Protein AF-A0AAU2GCZ5-F1 (afdb_monomer)

Foldseek 3Di:
DDDPDPPQVPDDPPDDWDFKAFPDPVPVLVVLVVVLVVLVVQCVPDPDPVSVVVSVVSNVVSVVVSVVLVVLRVVRVVLGGQWIQAQQAIDGRPDDGDGLVQFQEWEADPQKIATAGDPPDADFARDASDPPDDRVVQQVVCCVPPVGRHIGHCVGIPGGPVNVVVSCCVRNVHDYDDD

Mean predicted aligned error: 10.33 Å

Secondary structure (DSSP, 8-state):
---S--TT-TTS-TTS-EEE-B--THHHHHHHHHHHHHHHHHHHH--SHHHHHHHHHHHHHHHHHHHHHHHHHHHHHHT--SEEE-SSEEEETTS-EEEGGGEEEEEEETTEEEEEEPTT---PPPPPS-TT--HHHHHHHHHHHHS-S-EE-GGGBSS-HHHHHHHHHHHH---EE--

Structure 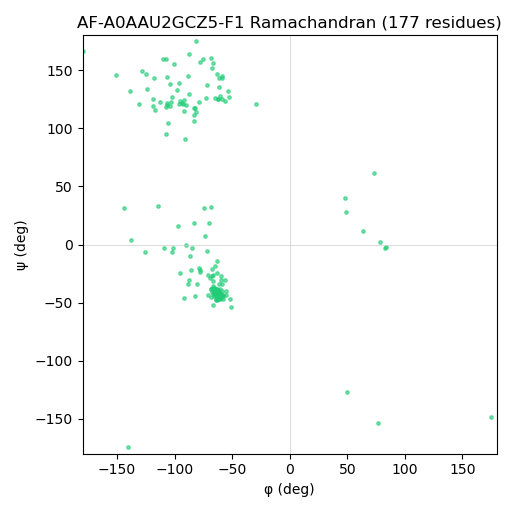(mmCIF, N/CA/C/O backbone):
data_AF-A0AAU2GCZ5-F1
#
_entry.id   AF-A0AAU2GCZ5-F1
#
loop_
_atom_site.group_PDB
_atom_site.id
_atom_site.type_symbol
_atom_site.label_atom_id
_atom_site.label_alt_id
_atom_site.label_comp_id
_atom_site.label_asym_id
_atom_site.label_entity_id
_atom_site.label_seq_id
_atom_site.pdbx_PDB_ins_code
_atom_site.Cartn_x
_atom_site.Cartn_y
_atom_site.Cartn_z
_atom_site.occupancy
_atom_site.B_iso_or_equiv
_atom_site.auth_seq_id
_atom_site.auth_comp_id
_atom_site.auth_asym_id
_atom_site.auth_atom_id
_atom_site.pdbx_PDB_model_num
ATOM 1 N N . MET A 1 1 ? -31.591 -8.550 -4.789 1.00 36.50 1 MET A N 1
ATOM 2 C CA . MET A 1 1 ? -30.788 -9.794 -4.764 1.00 36.50 1 MET A CA 1
ATOM 3 C C . MET A 1 1 ? -29.686 -9.643 -5.794 1.00 36.50 1 MET A C 1
ATOM 5 O O . MET A 1 1 ? -29.941 -9.872 -6.967 1.00 36.50 1 MET A O 1
ATOM 9 N N . ASP A 1 2 ? -28.504 -9.196 -5.367 1.00 38.66 2 ASP A N 1
ATOM 10 C CA . ASP A 1 2 ? -27.351 -9.018 -6.254 1.00 38.66 2 ASP A CA 1
ATOM 11 C C . ASP A 1 2 ? -26.440 -10.242 -6.201 1.00 38.66 2 ASP A C 1
ATOM 13 O O . ASP A 1 2 ? -25.954 -10.642 -5.144 1.00 38.66 2 ASP A O 1
ATOM 17 N N . ARG A 1 3 ? -26.247 -10.853 -7.371 1.00 41.84 3 ARG A N 1
ATOM 18 C CA . ARG A 1 3 ? -25.579 -12.143 -7.585 1.00 41.84 3 ARG A CA 1
ATOM 19 C C . ARG A 1 3 ? -24.278 -11.974 -8.374 1.00 41.84 3 ARG A C 1
ATOM 21 O O . ARG A 1 3 ? -23.917 -12.837 -9.167 1.00 41.84 3 ARG A O 1
ATOM 28 N N . ILE A 1 4 ? -23.582 -10.852 -8.184 1.00 45.41 4 ILE A N 1
ATOM 29 C CA . ILE A 1 4 ? -22.378 -10.520 -8.950 1.00 45.41 4 ILE A CA 1
ATOM 30 C C . ILE A 1 4 ? -21.143 -10.671 -8.053 1.00 45.41 4 ILE A C 1
ATOM 32 O O . ILE A 1 4 ? -20.709 -9.767 -7.345 1.00 45.41 4 ILE A O 1
ATOM 36 N N . THR A 1 5 ? -20.536 -11.854 -8.164 1.00 48.31 5 THR A N 1
ATOM 37 C CA . THR A 1 5 ? -19.092 -12.107 -8.000 1.00 48.31 5 THR A CA 1
ATOM 38 C C . THR A 1 5 ? -18.497 -12.070 -6.589 1.00 48.31 5 THR A C 1
ATOM 40 O O . THR A 1 5 ? -17.501 -11.413 -6.303 1.00 48.31 5 THR A O 1
ATOM 43 N N . LEU A 1 6 ? -19.002 -12.980 -5.760 1.00 47.28 6 LEU A N 1
ATOM 44 C CA . LEU A 1 6 ? -18.302 -13.615 -4.634 1.00 47.28 6 LEU A CA 1
ATOM 45 C C . LEU A 1 6 ? -17.277 -14.680 -5.114 1.00 47.28 6 LEU A C 1
ATOM 47 O O . LEU A 1 6 ? -17.043 -15.680 -4.448 1.00 47.28 6 LEU A O 1
ATOM 51 N N . HIS A 1 7 ? -16.669 -14.504 -6.294 1.00 40.00 7 HIS A N 1
ATOM 52 C CA . HIS A 1 7 ? -15.737 -15.477 -6.894 1.00 40.00 7 HIS A CA 1
ATOM 53 C C . HIS A 1 7 ? -14.261 -15.265 -6.514 1.00 40.00 7 HIS A C 1
ATOM 55 O O . HIS A 1 7 ? -13.411 -16.054 -6.903 1.00 40.00 7 HIS A O 1
ATOM 61 N N . GLY A 1 8 ? -13.943 -14.244 -5.709 1.00 41.53 8 GLY A N 1
ATOM 62 C CA . GLY A 1 8 ? -12.584 -14.005 -5.193 1.00 41.53 8 GLY A CA 1
ATOM 63 C C . GLY A 1 8 ? -12.343 -14.447 -3.743 1.00 41.53 8 GLY A C 1
ATOM 64 O O . GLY A 1 8 ? -11.228 -14.306 -3.242 1.00 41.53 8 GLY A O 1
ATOM 65 N N . ALA A 1 9 ? -13.373 -14.939 -3.045 1.00 46.56 9 ALA A N 1
ATOM 66 C CA . ALA A 1 9 ? -13.304 -15.257 -1.614 1.00 46.56 9 ALA A CA 1
ATOM 67 C C . ALA A 1 9 ? -12.779 -16.675 -1.307 1.00 46.56 9 ALA A C 1
ATOM 69 O O . ALA A 1 9 ? -12.484 -16.979 -0.157 1.00 46.56 9 ALA A O 1
ATOM 70 N N . ALA A 1 10 ? -12.630 -17.534 -2.318 1.00 43.94 10 ALA A N 1
ATOM 71 C CA . ALA A 1 10 ? -12.421 -18.975 -2.144 1.00 43.94 10 ALA A CA 1
ATOM 72 C C . ALA A 1 10 ? -10.964 -19.415 -1.871 1.00 43.94 10 ALA A C 1
ATOM 74 O O . ALA A 1 10 ? -10.637 -20.581 -2.052 1.00 43.94 10 ALA A O 1
ATOM 75 N N . ALA A 1 11 ? -10.076 -18.516 -1.441 1.00 48.28 11 ALA A N 1
ATOM 76 C CA . ALA A 1 11 ? -8.686 -18.871 -1.125 1.00 48.28 11 ALA A CA 1
ATOM 77 C C . ALA A 1 11 ? -8.129 -18.093 0.076 1.00 48.28 11 ALA A C 1
ATOM 79 O O . ALA A 1 11 ? -6.943 -17.774 0.122 1.00 48.28 11 ALA A O 1
ATOM 80 N N . LEU A 1 12 ? -8.978 -17.734 1.042 1.00 54.06 12 LEU A N 1
ATOM 81 C CA . LEU A 1 12 ? -8.472 -17.273 2.332 1.00 54.06 12 LEU A CA 1
ATOM 82 C C . LEU A 1 12 ? -8.057 -18.512 3.140 1.00 54.06 12 LEU A C 1
ATOM 84 O O . LEU A 1 12 ? -8.904 -19.382 3.342 1.00 54.06 12 LEU A O 1
ATOM 88 N N . PRO A 1 13 ? -6.794 -18.630 3.592 1.00 54.22 13 PRO A N 1
ATOM 89 C CA . PRO A 1 13 ? -6.395 -19.721 4.473 1.00 54.22 13 PRO A CA 1
ATOM 90 C C . PRO A 1 13 ? -7.291 -19.701 5.714 1.00 54.22 13 PRO A C 1
ATOM 92 O O . PRO A 1 13 ? -7.405 -18.682 6.398 1.00 54.22 13 PRO A O 1
ATOM 95 N N . GLU A 1 14 ? -7.969 -20.816 5.984 1.00 58.75 14 GLU A N 1
ATOM 96 C CA . GLU A 1 14 ? -9.085 -20.851 6.933 1.00 58.75 14 GLU A CA 1
ATOM 97 C C . GLU A 1 14 ? -8.693 -20.501 8.380 1.00 58.75 14 GLU A C 1
ATOM 99 O O . GLU A 1 14 ? -9.575 -20.161 9.164 1.00 58.75 14 GLU A O 1
ATOM 104 N N . VAL A 1 15 ? -7.406 -20.478 8.758 1.00 63.75 15 VAL A N 1
ATOM 105 C CA . VAL A 1 15 ? -7.000 -20.380 10.179 1.00 63.75 15 VAL A CA 1
ATOM 106 C C . VAL A 1 15 ? -5.819 -19.418 10.455 1.00 63.75 15 VAL A C 1
ATOM 108 O O . VAL A 1 15 ? -5.394 -19.285 11.597 1.00 63.75 15 VAL A O 1
ATOM 111 N N . GLY A 1 16 ? -5.288 -18.695 9.460 1.00 77.88 16 GLY A N 1
ATOM 112 C CA . GLY A 1 16 ? -4.051 -17.900 9.617 1.00 77.88 16 GLY A CA 1
ATOM 113 C C . GLY A 1 16 ? -4.223 -16.371 9.598 1.00 77.88 16 GLY A C 1
ATOM 114 O O . GLY A 1 16 ? -5.220 -15.878 9.064 1.00 77.88 16 GLY A O 1
ATOM 115 N N . PRO A 1 17 ? -3.252 -15.600 10.136 1.00 86.56 17 PRO A N 1
ATOM 116 C CA . PRO A 1 17 ? -3.176 -14.156 9.906 1.00 86.56 17 PRO A CA 1
ATOM 117 C C . PRO A 1 17 ? -3.055 -13.866 8.402 1.00 86.56 17 PRO A C 1
ATOM 119 O O . PRO A 1 17 ? -2.393 -14.610 7.674 1.00 86.56 17 PRO A O 1
ATOM 122 N N . LEU A 1 18 ? -3.685 -12.788 7.923 1.00 88.38 18 LEU A N 1
ATOM 123 C CA . LEU A 1 18 ? -3.562 -12.393 6.520 1.00 88.38 18 LEU A CA 1
ATOM 124 C C . LEU A 1 18 ? -2.283 -11.574 6.342 1.00 88.38 18 LEU A C 1
ATOM 126 O O . LEU A 1 18 ? -2.211 -10.410 6.740 1.00 88.38 18 LEU A O 1
ATOM 130 N N . GLU A 1 19 ? -1.278 -12.195 5.735 1.00 90.44 19 GLU A N 1
ATOM 131 C CA . GLU A 1 19 ? -0.036 -11.543 5.337 1.00 90.44 19 GLU A CA 1
ATOM 132 C C . GLU A 1 19 ? -0.154 -10.998 3.916 1.00 90.44 19 GLU A C 1
ATOM 134 O O . GLU A 1 19 ? -0.369 -11.742 2.966 1.00 90.44 19 GLU A O 1
ATOM 139 N N . LEU A 1 20 ? 0.013 -9.688 3.786 1.00 88.00 20 LEU A N 1
ATOM 140 C CA . LEU A 1 20 ? -0.022 -8.946 2.537 1.00 88.00 20 LEU A CA 1
ATOM 141 C C . LEU A 1 20 ? 1.412 -8.587 2.148 1.00 88.00 20 LEU A C 1
ATOM 143 O O . LEU A 1 20 ? 2.115 -7.869 2.871 1.00 88.00 20 LEU A O 1
ATOM 147 N N . ARG A 1 21 ? 1.860 -9.066 0.994 1.00 86.94 21 ARG A N 1
ATOM 148 C CA . ARG A 1 21 ? 3.180 -8.794 0.413 1.00 86.94 21 ARG A CA 1
ATOM 149 C C . ARG A 1 21 ? 3.034 -7.860 -0.780 1.00 86.94 21 ARG A C 1
ATOM 151 O O . ARG A 1 21 ? 1.967 -7.738 -1.375 1.00 86.94 21 ARG A O 1
ATOM 158 N N . ALA A 1 22 ? 4.120 -7.187 -1.153 1.00 81.81 22 ALA A N 1
ATOM 159 C CA . ALA A 1 22 ? 4.125 -6.388 -2.374 1.00 81.81 22 ALA A CA 1
ATOM 160 C C . ALA A 1 22 ? 3.855 -7.279 -3.594 1.00 81.81 22 ALA A C 1
ATOM 162 O O . ALA A 1 22 ? 4.594 -8.242 -3.826 1.00 81.81 22 ALA A O 1
ATOM 1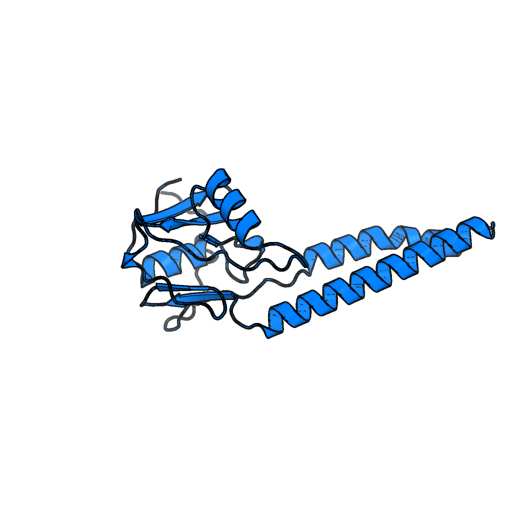63 N N . VAL A 1 23 ? 2.879 -6.914 -4.431 1.00 75.69 23 VAL A N 1
ATOM 164 C CA . VAL A 1 23 ? 2.767 -7.535 -5.759 1.00 75.69 23 VAL A CA 1
ATOM 165 C C . VAL A 1 23 ? 4.039 -7.227 -6.531 1.00 75.69 23 VAL A C 1
ATOM 167 O O . VAL A 1 23 ? 4.532 -6.092 -6.567 1.00 75.69 23 VAL A O 1
ATOM 170 N N . GLY A 1 24 ? 4.551 -8.268 -7.184 1.00 61.53 24 GLY A N 1
ATOM 171 C CA . GLY A 1 24 ? 5.444 -8.156 -8.327 1.00 61.53 24 GLY A CA 1
ATOM 172 C C . GLY A 1 24 ? 5.199 -6.892 -9.142 1.00 61.53 24 GLY A C 1
ATOM 173 O O . GLY A 1 24 ? 4.126 -6.767 -9.716 1.00 61.53 24 GLY A O 1
ATOM 174 N N . HIS A 1 25 ? 6.183 -6.004 -9.303 1.00 58.97 25 HIS A N 1
ATOM 175 C CA . HIS A 1 25 ? 6.112 -4.909 -10.288 1.00 58.97 25 HIS A CA 1
ATOM 176 C C . HIS A 1 25 ? 6.175 -5.444 -11.745 1.00 58.97 25 HIS A C 1
ATOM 178 O O . HIS A 1 25 ? 6.689 -4.791 -12.648 1.00 58.97 25 HIS A O 1
ATOM 184 N N . GLY A 1 26 ? 5.641 -6.643 -12.004 1.00 53.78 26 GLY A N 1
ATOM 185 C CA . GLY A 1 26 ? 5.686 -7.317 -13.298 1.00 53.78 26 GLY A CA 1
ATOM 186 C C . GLY A 1 26 ? 4.976 -6.532 -14.399 1.00 53.78 26 GLY A C 1
ATOM 187 O O . GLY A 1 26 ? 5.462 -6.501 -15.521 1.00 53.78 26 GLY A O 1
ATOM 188 N N . ARG A 1 27 ? 3.886 -5.814 -14.087 1.00 56.88 27 ARG A N 1
ATOM 189 C CA . ARG A 1 27 ? 3.194 -4.957 -15.069 1.00 56.88 27 ARG A CA 1
ATOM 190 C C . ARG A 1 27 ? 4.033 -3.755 -15.526 1.00 56.88 27 ARG A C 1
ATOM 192 O O . ARG A 1 27 ? 4.181 -3.601 -16.733 1.00 56.88 27 ARG A O 1
ATOM 199 N N . PRO A 1 28 ? 4.608 -2.915 -14.643 1.00 57.84 28 PRO A N 1
ATOM 200 C CA . PRO A 1 28 ? 5.458 -1.815 -15.098 1.00 57.84 28 PRO A CA 1
ATOM 201 C C . PRO A 1 28 ? 6.764 -2.289 -15.754 1.00 57.84 28 PRO A C 1
ATOM 203 O O . PRO A 1 28 ? 7.207 -1.648 -16.700 1.00 57.84 28 PRO A O 1
ATOM 206 N N . ALA A 1 29 ? 7.337 -3.429 -15.342 1.00 58.28 29 ALA A N 1
ATOM 207 C CA . ALA A 1 29 ? 8.483 -4.024 -16.041 1.00 58.28 29 ALA A CA 1
ATOM 208 C C . ALA A 1 29 ? 8.130 -4.442 -17.483 1.00 58.28 29 ALA A C 1
ATOM 210 O O . ALA A 1 29 ? 8.899 -4.189 -18.408 1.00 58.28 29 ALA A O 1
ATOM 211 N N . LEU A 1 30 ? 6.936 -5.007 -17.691 1.00 60.62 30 LEU A N 1
ATOM 212 C CA . LEU A 1 30 ? 6.429 -5.387 -19.012 1.00 60.62 30 LEU A CA 1
ATOM 213 C C . LEU A 1 30 ? 6.133 -4.158 -19.891 1.00 60.62 30 LEU A C 1
ATOM 215 O O . LEU A 1 30 ? 6.452 -4.157 -21.076 1.00 60.62 30 LEU A O 1
ATOM 219 N N . VAL A 1 31 ? 5.609 -3.075 -19.308 1.00 62.31 31 VAL A N 1
ATOM 220 C CA . VAL A 1 31 ? 5.429 -1.790 -20.011 1.00 62.31 31 VAL A CA 1
ATOM 221 C C . VAL A 1 31 ? 6.776 -1.170 -20.398 1.00 62.31 31 VAL A C 1
ATOM 223 O O . VAL A 1 31 ? 6.919 -0.690 -21.520 1.00 62.31 31 VAL A O 1
ATOM 226 N N . MET A 1 32 ? 7.787 -1.220 -19.524 1.00 63.03 32 MET A N 1
ATOM 227 C CA . MET A 1 32 ? 9.139 -0.753 -19.859 1.00 63.03 32 MET A CA 1
ATOM 228 C C . MET A 1 32 ? 9.780 -1.573 -20.985 1.00 63.03 32 MET A C 1
ATOM 230 O O . MET A 1 32 ? 10.420 -0.997 -21.861 1.00 63.03 32 MET A O 1
ATOM 234 N N . LEU A 1 33 ? 9.576 -2.894 -20.998 1.00 62.66 33 LEU A N 1
ATOM 235 C CA . LEU A 1 33 ? 10.016 -3.775 -22.086 1.00 62.66 33 LEU A CA 1
ATOM 236 C C . LEU A 1 33 ? 9.365 -3.398 -23.425 1.00 62.66 33 LEU A C 1
ATOM 238 O O . LEU A 1 33 ? 10.056 -3.309 -24.438 1.00 62.66 33 LEU A O 1
ATOM 242 N N . LEU A 1 34 ? 8.062 -3.100 -23.425 1.00 62.06 34 LEU A N 1
ATOM 243 C CA . LEU A 1 34 ? 7.347 -2.661 -24.628 1.00 62.06 34 LEU A CA 1
ATOM 244 C C . LEU A 1 34 ? 7.839 -1.297 -25.135 1.00 62.06 34 LEU A C 1
ATOM 246 O O . LEU A 1 34 ? 8.024 -1.123 -26.337 1.00 62.06 34 LEU A O 1
ATOM 250 N N . ILE A 1 35 ? 8.106 -0.351 -24.231 1.00 64.31 35 ILE A N 1
ATOM 251 C CA . ILE A 1 35 ? 8.635 0.978 -24.583 1.00 64.31 35 ILE A CA 1
ATOM 252 C C . ILE A 1 35 ? 10.100 0.904 -25.050 1.00 64.31 35 ILE A C 1
ATOM 254 O O . ILE A 1 35 ? 10.521 1.741 -25.842 1.00 64.31 35 ILE A O 1
ATOM 258 N N . GLY A 1 36 ? 10.874 -0.095 -24.613 1.00 57.62 36 GLY A N 1
ATOM 259 C CA . GLY A 1 36 ? 12.252 -0.326 -25.069 1.00 57.62 36 GLY A CA 1
ATOM 260 C C . GLY A 1 36 ? 12.365 -0.993 -26.448 1.00 57.62 36 GLY A C 1
ATOM 261 O O . GLY A 1 36 ? 13.386 -0.841 -27.120 1.00 57.62 36 GLY A O 1
ATOM 262 N N . SER A 1 37 ? 11.320 -1.688 -26.909 1.00 62.22 37 SER A N 1
ATOM 263 C CA . SER A 1 37 ? 11.298 -2.399 -28.200 1.00 62.22 37 SER A CA 1
ATOM 264 C C . SER A 1 37 ? 11.628 -1.529 -29.433 1.00 62.22 37 SER A C 1
ATOM 266 O O . SER A 1 37 ? 12.362 -2.001 -30.305 1.00 62.22 37 SER A O 1
ATOM 268 N N . PRO A 1 38 ? 11.163 -0.268 -29.551 1.00 62.72 38 PRO A N 1
ATOM 269 C CA . PRO A 1 38 ? 11.495 0.602 -30.681 1.00 62.72 38 PRO A CA 1
ATOM 270 C C . PRO A 1 38 ? 12.965 1.047 -30.693 1.00 62.72 38 PRO A C 1
ATOM 272 O O . PRO A 1 38 ? 13.524 1.281 -31.765 1.00 62.72 38 PRO A O 1
ATOM 275 N N . CYS A 1 39 ? 13.613 1.149 -29.523 1.00 60.50 39 CYS A N 1
ATOM 276 C CA . CYS A 1 39 ? 15.028 1.525 -29.423 1.00 60.50 39 CYS A CA 1
ATOM 277 C C . CYS A 1 39 ? 15.941 0.449 -30.020 1.00 60.50 39 CYS A C 1
ATOM 279 O O . CYS A 1 39 ? 16.907 0.780 -30.706 1.00 60.50 39 CYS A O 1
ATOM 281 N N . VAL A 1 40 ? 15.596 -0.829 -29.830 1.00 60.81 40 VAL A N 1
ATOM 282 C CA . VAL A 1 40 ? 16.323 -1.958 -30.431 1.00 60.81 40 VAL A CA 1
ATOM 283 C C . VAL A 1 40 ? 16.155 -1.961 -31.951 1.00 60.81 40 VAL A C 1
ATOM 285 O O . VAL A 1 40 ? 17.138 -2.118 -32.671 1.00 60.81 40 VAL A O 1
ATOM 288 N N . GLY A 1 41 ? 14.943 -1.689 -32.450 1.00 61.25 41 GLY A N 1
ATOM 289 C CA . GLY A 1 41 ? 14.687 -1.562 -33.889 1.00 61.25 41 GLY A CA 1
ATOM 290 C C . GLY A 1 41 ? 15.506 -0.443 -34.545 1.00 61.25 41 GLY A C 1
ATOM 291 O O . GLY A 1 41 ? 16.123 -0.657 -35.586 1.00 61.25 41 GLY A O 1
ATOM 292 N N . ARG A 1 42 ? 15.603 0.729 -33.897 1.00 58.50 42 ARG A N 1
ATOM 293 C CA . ARG A 1 42 ? 16.403 1.861 -34.404 1.00 58.50 42 ARG A CA 1
ATOM 294 C C . ARG A 1 42 ? 17.910 1.605 -34.424 1.00 58.50 42 ARG A C 1
ATOM 296 O O . ARG A 1 42 ? 18.603 2.209 -35.239 1.00 58.50 42 ARG A O 1
ATOM 303 N N . LEU A 1 43 ? 18.414 0.719 -33.567 1.00 59.78 43 LEU A N 1
ATOM 304 C CA . LEU A 1 43 ? 19.831 0.351 -33.531 1.00 59.78 43 LEU A CA 1
ATOM 305 C C . LEU A 1 43 ? 20.256 -0.426 -34.793 1.00 59.78 43 LEU A C 1
ATOM 307 O O . LEU A 1 43 ? 21.411 -0.344 -35.201 1.00 59.78 43 LEU A O 1
ATOM 311 N N . VAL A 1 44 ? 19.310 -1.126 -35.432 1.00 62.56 44 VAL A N 1
ATOM 312 C CA . VAL A 1 44 ? 19.532 -1.922 -36.652 1.00 62.56 44 VAL A CA 1
ATOM 313 C C . VAL A 1 44 ? 19.373 -1.080 -37.923 1.00 62.56 44 VAL A C 1
ATOM 315 O O . VAL A 1 44 ? 20.045 -1.338 -38.917 1.00 62.56 44 VAL A O 1
ATOM 318 N N . THR A 1 45 ? 18.519 -0.051 -37.903 1.00 64.62 45 THR A N 1
ATOM 319 C CA . THR A 1 45 ? 18.130 0.691 -39.116 1.00 64.62 45 THR A CA 1
ATOM 320 C C . THR A 1 45 ? 18.814 2.049 -39.296 1.00 64.62 45 THR A C 1
ATOM 322 O O . THR A 1 45 ? 18.597 2.682 -40.324 1.00 64.62 45 THR A O 1
ATOM 325 N N . ALA A 1 46 ? 19.594 2.545 -38.326 1.00 60.81 46 ALA A N 1
ATOM 326 C CA . ALA A 1 46 ? 20.221 3.869 -38.411 1.00 60.81 46 ALA A CA 1
ATOM 327 C C . ALA A 1 46 ? 21.547 3.847 -39.216 1.00 60.81 46 ALA A C 1
ATOM 329 O O . ALA A 1 46 ? 22.511 3.194 -38.782 1.00 60.81 46 ALA A O 1
ATOM 330 N N . PRO A 1 47 ? 21.633 4.573 -40.351 1.00 66.44 47 PRO A N 1
ATOM 331 C CA . PRO A 1 47 ? 22.850 4.661 -41.163 1.00 66.44 47 PRO A CA 1
ATOM 332 C C . PRO A 1 47 ? 23.904 5.615 -40.571 1.00 66.44 47 PRO A C 1
ATOM 334 O O . PRO A 1 47 ? 25.093 5.426 -40.813 1.00 66.44 47 PRO A O 1
ATOM 337 N N . ASP A 1 48 ? 23.495 6.580 -39.738 1.00 77.69 48 ASP A N 1
ATOM 338 C CA . ASP A 1 48 ? 24.373 7.646 -39.243 1.00 77.69 48 ASP A CA 1
ATOM 339 C C . ASP A 1 48 ? 24.977 7.340 -37.861 1.00 77.69 48 ASP A C 1
ATOM 341 O O . ASP A 1 48 ? 24.294 6.879 -36.936 1.00 77.69 48 ASP A O 1
ATOM 345 N N . GLY A 1 49 ? 26.263 7.665 -37.677 1.00 73.38 49 GLY A N 1
ATOM 346 C CA . GLY A 1 49 ? 27.010 7.399 -36.437 1.00 73.38 49 GLY A CA 1
ATOM 347 C C . GLY A 1 49 ? 26.413 8.054 -35.183 1.00 73.38 49 GLY A C 1
ATOM 348 O O . GLY A 1 49 ? 26.409 7.450 -34.109 1.00 73.38 49 GLY A O 1
ATOM 349 N N . PHE A 1 50 ? 25.825 9.247 -35.318 1.00 75.44 50 PHE A N 1
ATOM 350 C CA . PHE A 1 50 ? 25.151 9.938 -34.212 1.00 75.44 50 PHE A CA 1
ATOM 351 C C . PHE A 1 50 ? 23.857 9.227 -33.775 1.00 75.44 50 PHE A C 1
ATOM 353 O O . PHE A 1 50 ? 23.591 9.092 -32.580 1.00 75.44 50 PHE A O 1
ATOM 360 N N . GLY A 1 51 ? 23.087 8.690 -34.730 1.00 72.25 51 GLY A N 1
ATOM 361 C CA . GLY A 1 51 ? 21.881 7.907 -34.446 1.00 72.25 51 GLY A CA 1
ATOM 362 C C . GLY A 1 51 ? 22.191 6.619 -33.680 1.00 72.25 51 GLY A C 1
ATOM 363 O O . GLY A 1 51 ? 21.476 6.270 -32.738 1.00 72.25 51 GLY A O 1
ATOM 364 N N . ARG A 1 52 ? 23.307 5.956 -34.014 1.00 74.62 52 ARG A N 1
ATOM 365 C CA . ARG A 1 52 ? 23.795 4.779 -33.277 1.00 74.62 52 ARG A CA 1
ATOM 366 C C . ARG A 1 52 ? 24.227 5.120 -31.852 1.00 74.62 52 ARG A C 1
ATOM 368 O O . ARG A 1 52 ? 23.861 4.392 -30.935 1.00 74.62 52 ARG A O 1
ATOM 375 N N . LEU A 1 53 ? 24.938 6.232 -31.644 1.00 77.88 53 LEU A N 1
ATOM 376 C CA . LEU A 1 53 ? 25.336 6.695 -30.305 1.00 77.88 53 LEU A CA 1
ATOM 377 C C . LEU A 1 53 ? 24.123 6.957 -29.400 1.00 77.88 53 LEU A C 1
ATOM 379 O O . LEU A 1 53 ? 24.090 6.477 -28.265 1.00 77.88 53 LEU A O 1
ATOM 383 N N . LEU A 1 54 ? 23.097 7.650 -29.908 1.00 78.38 54 LEU A N 1
ATOM 384 C CA . LEU A 1 54 ? 21.854 7.880 -29.160 1.00 78.38 54 LEU A CA 1
ATOM 385 C C . LEU A 1 54 ? 21.114 6.571 -28.853 1.00 78.38 54 LEU A C 1
ATOM 387 O O . LEU A 1 54 ? 20.624 6.388 -27.736 1.00 78.38 54 LEU A O 1
ATOM 391 N N . ALA A 1 55 ? 21.056 5.646 -29.814 1.00 75.94 55 ALA A N 1
ATOM 392 C CA . ALA A 1 55 ? 20.408 4.354 -29.622 1.00 75.94 55 ALA A CA 1
ATOM 393 C C . ALA A 1 55 ? 21.128 3.519 -28.545 1.00 75.94 55 ALA A C 1
ATOM 395 O O . ALA A 1 55 ? 20.476 3.039 -27.615 1.00 75.94 55 ALA A O 1
ATOM 396 N N . VAL A 1 56 ? 22.464 3.432 -28.593 1.00 81.00 56 VAL A N 1
ATOM 397 C CA . VAL A 1 56 ? 23.287 2.753 -27.573 1.00 81.00 56 VAL A CA 1
ATOM 398 C C . VAL A 1 56 ? 23.102 3.394 -26.198 1.00 81.00 56 VAL A C 1
ATOM 400 O O . VAL A 1 56 ? 22.855 2.677 -25.228 1.00 81.00 56 VAL A O 1
ATOM 403 N N . GLY A 1 57 ? 23.145 4.727 -26.112 1.00 80.88 57 GLY A N 1
ATOM 404 C CA . GLY A 1 57 ? 22.912 5.449 -24.859 1.00 80.88 57 GLY A CA 1
ATOM 405 C C . GLY A 1 57 ? 21.531 5.156 -24.264 1.00 80.88 57 GLY A C 1
ATOM 406 O O . GLY A 1 57 ? 21.418 4.864 -23.074 1.00 80.88 57 GLY A O 1
ATOM 407 N N . SER A 1 58 ? 20.486 5.149 -25.098 1.00 77.94 58 SER A N 1
ATOM 408 C CA . SER A 1 58 ? 19.123 4.825 -24.658 1.00 77.94 58 SER A CA 1
ATOM 409 C C . SER A 1 58 ? 18.978 3.371 -24.190 1.00 77.94 58 SER A C 1
ATOM 411 O O . SER A 1 58 ? 18.365 3.124 -23.151 1.00 77.94 58 SER A O 1
ATOM 413 N N . CYS A 1 59 ? 19.600 2.413 -24.888 1.00 80.25 59 CYS A N 1
ATOM 414 C CA . CYS A 1 59 ? 19.618 1.005 -24.490 1.00 80.25 59 CYS A CA 1
ATOM 415 C C . CYS A 1 59 ? 20.358 0.798 -23.164 1.00 80.25 59 CYS A C 1
ATOM 417 O O . CYS A 1 59 ? 19.851 0.100 -22.287 1.00 80.25 59 CYS A O 1
ATOM 419 N N . ALA A 1 60 ? 21.520 1.431 -22.990 1.00 83.69 60 ALA A N 1
ATOM 420 C CA . ALA A 1 60 ? 22.282 1.360 -21.747 1.00 83.69 60 ALA A CA 1
ATOM 421 C C . ALA A 1 60 ? 21.485 1.942 -20.567 1.00 83.69 60 ALA A C 1
ATOM 423 O O . ALA A 1 60 ? 21.388 1.307 -19.516 1.00 83.69 60 ALA A O 1
ATOM 424 N N . LEU A 1 61 ? 20.845 3.102 -20.754 1.00 84.50 61 LEU A N 1
ATOM 425 C CA . LEU A 1 61 ? 19.991 3.716 -19.734 1.00 84.50 61 LEU A CA 1
ATOM 426 C C . LEU A 1 61 ? 18.817 2.803 -19.351 1.00 84.50 61 LEU A C 1
ATOM 428 O O . LEU A 1 61 ? 18.548 2.607 -18.165 1.00 84.50 61 LEU A O 1
ATOM 432 N N . MET A 1 62 ? 18.143 2.212 -20.342 1.00 81.94 62 MET A N 1
ATOM 433 C CA . MET A 1 62 ? 17.043 1.270 -20.118 1.00 81.94 62 MET A CA 1
ATOM 434 C C . MET A 1 62 ? 17.501 0.017 -19.369 1.00 81.94 62 MET A C 1
ATOM 436 O O . MET A 1 62 ? 16.819 -0.416 -18.440 1.00 81.94 62 MET A O 1
ATOM 440 N N . ALA A 1 63 ? 18.661 -0.543 -19.720 1.00 82.25 63 ALA A N 1
ATOM 441 C CA . ALA A 1 63 ? 19.227 -1.696 -19.026 1.00 82.25 63 ALA A CA 1
ATOM 442 C C . ALA A 1 63 ? 19.535 -1.375 -17.554 1.00 82.25 63 ALA A C 1
ATOM 444 O O . ALA A 1 63 ? 19.144 -2.131 -16.664 1.00 82.25 63 ALA A O 1
ATOM 445 N N . VAL A 1 64 ? 20.158 -0.224 -17.279 1.00 86.31 64 VAL A N 1
ATOM 446 C CA . VAL A 1 64 ? 20.432 0.233 -15.905 1.00 86.31 64 VAL A CA 1
ATOM 447 C C . VAL A 1 64 ? 19.133 0.442 -15.125 1.00 86.31 64 VAL A C 1
ATOM 449 O O . VAL A 1 64 ? 19.021 -0.022 -13.989 1.00 86.31 64 VAL A O 1
ATOM 452 N N . ALA A 1 65 ? 18.129 1.083 -15.730 1.00 81.69 65 ALA A N 1
ATOM 453 C CA . ALA A 1 65 ? 16.826 1.283 -15.102 1.00 81.69 65 ALA A CA 1
ATOM 454 C C . ALA A 1 65 ? 16.134 -0.052 -14.782 1.00 81.69 65 ALA A C 1
ATOM 456 O O . ALA A 1 65 ? 15.601 -0.220 -13.684 1.00 81.69 65 ALA A O 1
ATOM 457 N N . LEU A 1 66 ? 16.192 -1.022 -15.699 1.00 80.75 66 LEU A N 1
ATOM 458 C CA . LEU A 1 66 ? 15.618 -2.352 -15.507 1.00 80.75 66 LEU A CA 1
ATOM 459 C C . LEU A 1 66 ? 16.300 -3.101 -14.355 1.00 80.75 66 LEU A C 1
ATOM 461 O O . LEU A 1 66 ? 15.613 -3.622 -13.476 1.00 80.75 66 LEU A O 1
ATOM 465 N N . VAL A 1 67 ? 17.637 -3.120 -14.325 1.00 82.94 67 VAL A N 1
ATOM 466 C CA . VAL A 1 67 ? 18.409 -3.754 -13.243 1.00 82.94 67 VAL A CA 1
ATOM 467 C C . VAL A 1 67 ? 18.110 -3.078 -11.907 1.00 82.94 67 VAL A C 1
ATOM 469 O O . VAL A 1 67 ? 17.862 -3.760 -10.914 1.00 82.94 67 VAL A O 1
ATOM 472 N N . PHE A 1 68 ? 18.062 -1.746 -11.872 1.00 82.19 68 PHE A N 1
ATOM 473 C CA . PHE A 1 68 ? 17.723 -1.001 -10.663 1.00 82.19 68 PHE A CA 1
ATOM 474 C C . PHE A 1 68 ? 16.318 -1.348 -10.148 1.00 82.19 68 PHE A C 1
ATOM 476 O O . PHE A 1 68 ? 16.158 -1.661 -8.965 1.00 82.19 68 PHE A O 1
ATOM 483 N N . LEU A 1 69 ? 15.308 -1.372 -11.025 1.00 78.19 69 LEU A N 1
ATOM 484 C CA . LEU A 1 69 ? 13.943 -1.774 -10.668 1.00 78.19 69 LEU A CA 1
ATOM 485 C C . LEU A 1 69 ? 13.879 -3.227 -10.189 1.00 78.19 69 LEU A C 1
ATOM 487 O O . LEU A 1 69 ? 13.171 -3.513 -9.222 1.00 78.19 69 LEU A O 1
ATOM 491 N N . LEU A 1 70 ? 14.637 -4.131 -10.813 1.00 79.75 70 LEU A N 1
ATOM 492 C CA . LEU A 1 70 ? 14.725 -5.527 -10.395 1.00 79.75 70 LEU A CA 1
ATOM 493 C C . LEU A 1 70 ? 15.333 -5.649 -8.993 1.00 79.75 70 LEU A C 1
ATOM 495 O O . LEU A 1 70 ? 14.768 -6.334 -8.143 1.00 79.75 70 LEU A O 1
ATOM 499 N N . VAL A 1 71 ? 16.433 -4.945 -8.712 1.00 81.88 71 VAL A N 1
ATOM 500 C CA . VAL A 1 71 ? 17.068 -4.933 -7.384 1.00 81.88 71 VAL A CA 1
ATOM 501 C C . VAL A 1 71 ? 16.117 -4.374 -6.331 1.00 81.88 71 VAL A C 1
ATOM 503 O O . VAL A 1 71 ? 15.967 -4.972 -5.264 1.00 81.88 71 VAL A O 1
ATOM 506 N N . VAL A 1 72 ? 15.439 -3.260 -6.620 1.00 79.69 72 VAL A N 1
ATOM 507 C CA . VAL A 1 72 ? 14.409 -2.703 -5.731 1.00 79.69 72 VAL A CA 1
ATOM 508 C C . VAL A 1 72 ? 13.306 -3.734 -5.499 1.00 79.69 72 VAL A C 1
ATOM 510 O O . VAL A 1 72 ? 12.915 -3.962 -4.356 1.00 79.69 72 VAL A O 1
ATOM 513 N N . HIS A 1 73 ? 12.859 -4.423 -6.548 1.00 75.56 73 HIS A N 1
ATOM 514 C CA . HIS A 1 73 ? 11.825 -5.442 -6.446 1.00 75.56 73 HIS A CA 1
ATOM 515 C C . HIS A 1 73 ? 12.239 -6.629 -5.564 1.00 75.56 73 HIS A C 1
ATOM 517 O O . HIS A 1 73 ? 11.486 -7.029 -4.672 1.00 75.56 73 HIS A O 1
ATOM 523 N N . VAL A 1 74 ? 13.446 -7.157 -5.768 1.00 77.75 74 VAL A N 1
ATOM 524 C CA . VAL A 1 74 ? 14.006 -8.249 -4.960 1.00 77.75 74 VAL A CA 1
ATOM 525 C C . VAL A 1 74 ? 14.156 -7.812 -3.507 1.00 77.75 74 VAL A C 1
ATOM 527 O O . VAL A 1 74 ? 13.727 -8.532 -2.608 1.00 77.75 74 VAL A O 1
ATOM 530 N N . ARG A 1 75 ? 14.676 -6.604 -3.259 1.00 77.75 75 ARG A N 1
ATOM 531 C CA . ARG A 1 75 ? 14.796 -6.049 -1.901 1.00 77.75 75 ARG A CA 1
ATOM 532 C C . ARG A 1 75 ? 13.440 -5.899 -1.219 1.00 77.75 75 ARG A C 1
ATOM 534 O O . ARG A 1 75 ? 13.336 -6.164 -0.028 1.00 77.75 75 ARG A O 1
ATOM 541 N N . LEU A 1 76 ? 12.402 -5.497 -1.951 1.00 73.94 76 LEU A N 1
ATOM 542 C CA . LEU A 1 76 ? 11.048 -5.389 -1.407 1.00 73.94 76 LEU A CA 1
ATOM 543 C C . LEU A 1 76 ? 10.457 -6.754 -1.067 1.00 73.94 76 LEU A C 1
ATOM 545 O O . LEU A 1 76 ? 9.857 -6.888 -0.007 1.00 73.94 76 LEU A O 1
ATOM 549 N N . ARG A 1 77 ? 10.664 -7.774 -1.909 1.00 74.06 77 ARG A N 1
ATOM 550 C CA . ARG A 1 77 ? 10.247 -9.145 -1.575 1.00 74.06 77 ARG A CA 1
ATOM 551 C C . ARG A 1 77 ? 11.018 -9.710 -0.384 1.00 74.06 77 ARG A C 1
ATOM 553 O O . ARG A 1 77 ? 10.427 -10.391 0.446 1.00 74.06 77 ARG A O 1
ATOM 560 N N . ALA A 1 78 ? 12.308 -9.398 -0.277 1.00 76.44 78 ALA A N 1
ATOM 561 C CA . ALA A 1 78 ? 13.148 -9.836 0.833 1.00 76.44 78 ALA A CA 1
ATOM 562 C C . ALA A 1 78 ? 12.753 -9.203 2.180 1.00 76.44 78 ALA A C 1
ATOM 564 O O . ALA A 1 78 ? 13.062 -9.765 3.223 1.00 76.44 78 ALA A O 1
ATOM 565 N N . ARG A 1 79 ? 12.041 -8.064 2.181 1.00 72.69 79 ARG A N 1
ATOM 566 C CA . ARG A 1 79 ? 11.522 -7.429 3.408 1.00 72.69 79 ARG A CA 1
ATOM 567 C C . ARG A 1 79 ? 10.356 -8.184 4.055 1.00 72.69 79 ARG A C 1
ATOM 569 O O . ARG A 1 79 ? 9.948 -7.804 5.147 1.00 72.69 79 ARG A O 1
ATOM 576 N N . GLY A 1 80 ? 9.847 -9.239 3.420 1.00 79.19 80 GLY A N 1
ATOM 577 C CA . GLY A 1 80 ? 8.777 -10.062 3.976 1.00 79.19 80 GLY A CA 1
ATOM 578 C C . GLY A 1 80 ? 7.394 -9.399 3.876 1.00 79.19 80 GLY A C 1
ATOM 579 O O . GLY A 1 80 ? 7.153 -8.616 2.951 1.00 79.19 80 GLY A O 1
ATOM 580 N N . PRO A 1 81 ? 6.449 -9.748 4.767 1.00 84.62 81 PRO A N 1
ATOM 581 C CA . PRO A 1 81 ? 5.095 -9.203 4.740 1.00 84.62 81 PRO A CA 1
ATOM 582 C C . PRO A 1 81 ? 5.098 -7.693 5.010 1.00 84.62 81 PRO A C 1
ATOM 584 O O . PRO A 1 81 ? 5.650 -7.214 5.998 1.00 84.62 81 PRO A O 1
ATOM 587 N N . LEU A 1 82 ? 4.478 -6.930 4.108 1.00 88.44 82 LEU A N 1
ATOM 588 C CA . LEU A 1 82 ? 4.362 -5.475 4.227 1.00 88.44 82 LEU A CA 1
ATOM 589 C C . LEU A 1 82 ? 3.244 -5.069 5.167 1.00 88.44 82 LEU A C 1
ATOM 591 O O . LEU A 1 82 ? 3.343 -4.035 5.820 1.00 88.44 82 LEU A O 1
ATOM 595 N N . VAL A 1 83 ? 2.166 -5.839 5.189 1.00 90.56 83 VAL A N 1
ATOM 596 C CA . VAL A 1 83 ? 1.062 -5.622 6.110 1.00 90.56 83 VAL A CA 1
ATOM 597 C C . VAL A 1 83 ? 0.611 -6.981 6.607 1.00 90.56 83 VAL A C 1
ATOM 599 O O . VAL A 1 83 ? 0.421 -7.897 5.817 1.00 90.56 83 VAL A O 1
ATOM 602 N N . ARG A 1 84 ? 0.440 -7.121 7.912 1.00 92.81 84 ARG A N 1
ATOM 603 C CA . ARG A 1 84 ? -0.128 -8.309 8.536 1.00 92.81 84 ARG A CA 1
ATOM 604 C C . ARG A 1 84 ? -1.396 -7.898 9.266 1.00 92.81 84 ARG A C 1
ATOM 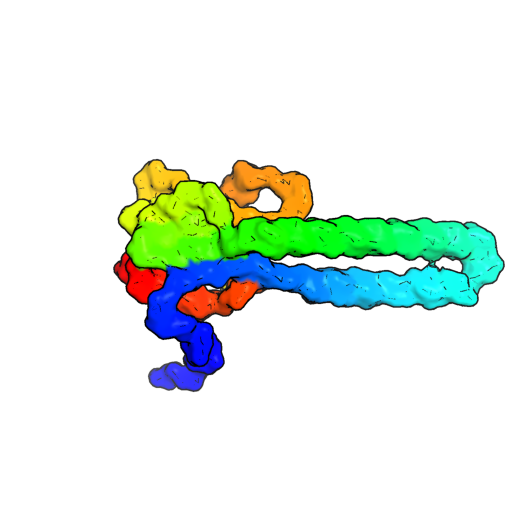606 O O . ARG A 1 84 ? -1.362 -6.979 10.079 1.00 92.81 84 ARG A O 1
ATOM 613 N N . LEU A 1 85 ? -2.500 -8.561 8.941 1.00 92.75 85 LEU A N 1
ATOM 614 C CA . LEU A 1 85 ? -3.783 -8.409 9.620 1.00 92.75 85 LEU A CA 1
ATOM 615 C C . LEU A 1 85 ? -4.011 -9.655 10.473 1.00 92.75 85 LEU A C 1
ATOM 617 O O . LEU A 1 85 ? -4.049 -10.770 9.945 1.00 92.75 85 LEU A O 1
ATOM 621 N N . ASP A 1 86 ? -4.154 -9.474 11.777 1.00 92.62 86 ASP A N 1
ATOM 622 C CA . ASP A 1 86 ? -4.401 -10.568 12.714 1.00 92.62 86 ASP A CA 1
ATOM 623 C C . ASP A 1 86 ? -5.402 -10.166 13.799 1.00 92.62 86 ASP A C 1
ATOM 625 O O . ASP A 1 86 ? -6.015 -9.106 13.726 1.00 92.62 86 ASP A O 1
ATOM 629 N N . ALA A 1 87 ? -5.624 -11.033 14.789 1.00 91.44 87 ALA A N 1
ATOM 630 C CA . ALA A 1 87 ? -6.613 -10.801 15.839 1.00 91.44 87 ALA A CA 1
ATOM 631 C C . ALA A 1 87 ? -6.313 -9.571 16.717 1.00 91.44 87 ALA A C 1
ATOM 633 O O . ALA A 1 87 ? -7.243 -9.016 17.296 1.00 91.44 87 ALA A O 1
ATOM 634 N N . TYR A 1 88 ? -5.051 -9.138 16.818 1.00 92.31 88 TYR A N 1
ATOM 635 C CA . TYR A 1 88 ? -4.689 -7.962 17.609 1.00 92.31 88 TYR A CA 1
ATOM 636 C C . TYR A 1 88 ? -4.919 -6.673 16.820 1.00 92.31 88 TYR A C 1
ATOM 638 O O . TYR A 1 88 ? -5.481 -5.708 17.347 1.00 92.31 88 TYR A O 1
ATOM 646 N N . GLY A 1 89 ? -4.506 -6.656 15.551 1.00 92.44 89 GLY A N 1
ATOM 647 C CA . GLY A 1 89 ? -4.535 -5.426 14.780 1.00 92.44 89 GLY A CA 1
ATOM 648 C C . GLY A 1 89 ? -3.921 -5.513 13.392 1.00 92.44 89 GLY A C 1
ATOM 649 O O . GLY A 1 89 ? -3.958 -6.538 12.706 1.00 92.44 89 GLY A O 1
ATOM 650 N N . VAL A 1 90 ? -3.357 -4.379 12.986 1.00 93.25 90 VAL A N 1
ATOM 651 C CA . VAL A 1 90 ? -2.662 -4.191 11.718 1.00 93.25 90 VAL A CA 1
ATOM 652 C C . VAL A 1 90 ? -1.206 -3.865 11.986 1.00 93.25 90 VAL A C 1
ATOM 654 O O . VAL A 1 90 ? -0.881 -2.808 12.520 1.00 93.25 90 VAL A O 1
ATOM 657 N N . THR A 1 91 ? -0.319 -4.747 11.555 1.00 92.44 91 THR A N 1
ATOM 658 C CA . THR A 1 91 ? 1.127 -4.530 11.624 1.00 92.44 91 THR A CA 1
ATOM 659 C C . THR A 1 91 ? 1.627 -4.137 10.249 1.00 92.44 91 THR A C 1
ATOM 661 O O . THR A 1 91 ? 1.360 -4.834 9.271 1.00 92.44 91 THR A O 1
ATOM 664 N N . VAL A 1 92 ? 2.350 -3.023 10.154 1.00 90.88 92 VAL A N 1
ATOM 665 C CA . VAL A 1 92 ? 2.936 -2.554 8.894 1.00 90.88 92 VAL A CA 1
ATOM 6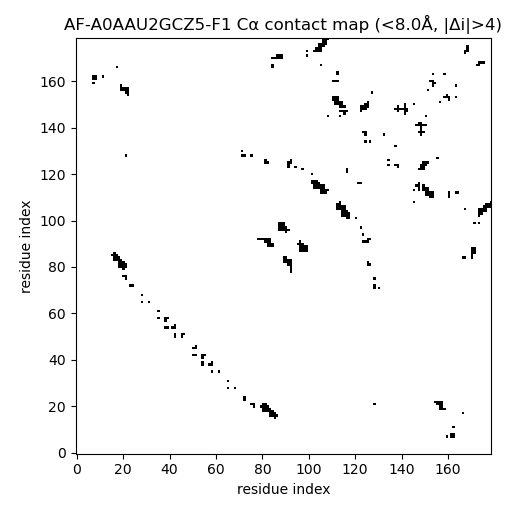66 C C . VAL A 1 92 ? 4.445 -2.775 8.924 1.00 90.88 92 VAL A C 1
ATOM 668 O O . VAL A 1 92 ? 5.157 -2.187 9.737 1.00 90.88 92 VAL A O 1
ATOM 671 N N . ALA A 1 93 ? 4.934 -3.599 8.000 1.00 85.94 93 ALA A N 1
ATOM 672 C CA . ALA A 1 93 ? 6.316 -4.047 7.892 1.00 85.94 93 ALA A CA 1
ATOM 673 C C . ALA A 1 93 ? 6.841 -4.574 9.242 1.00 85.94 93 ALA A C 1
ATOM 675 O O . ALA A 1 93 ? 6.219 -5.438 9.851 1.00 85.94 93 ALA A O 1
ATOM 676 N N . VAL A 1 94 ? 7.976 -4.048 9.710 1.00 80.75 94 VAL A N 1
ATOM 677 C CA . VAL A 1 94 ? 8.606 -4.398 10.998 1.00 80.75 94 VAL A CA 1
ATOM 678 C C . VAL A 1 94 ? 8.233 -3.388 12.101 1.00 80.75 94 VAL A C 1
ATOM 680 O O . VAL A 1 94 ? 8.919 -3.276 13.112 1.00 80.75 94 VAL A O 1
ATOM 683 N N . GLY A 1 95 ? 7.197 -2.576 11.875 1.00 84.81 95 GLY A N 1
ATOM 684 C CA . GLY A 1 95 ? 6.750 -1.546 12.809 1.00 84.81 95 GLY A CA 1
ATOM 685 C C . GLY A 1 95 ? 5.870 -2.085 13.942 1.00 84.81 95 GLY A C 1
ATOM 686 O O . GLY A 1 95 ? 5.500 -3.261 13.940 1.00 84.81 95 GLY A O 1
ATOM 687 N N . PRO A 1 96 ? 5.501 -1.219 14.903 1.00 87.75 96 PRO A N 1
ATOM 688 C CA . PRO A 1 96 ? 4.541 -1.571 15.941 1.00 87.75 96 PRO A CA 1
ATOM 689 C C . PRO A 1 96 ? 3.182 -1.928 15.326 1.00 87.75 96 PRO A C 1
ATOM 691 O O . PRO A 1 96 ? 2.746 -1.327 14.340 1.00 87.75 96 PRO A O 1
ATOM 694 N N . ALA A 1 97 ? 2.516 -2.913 15.924 1.00 91.19 97 ALA A N 1
ATOM 695 C CA . ALA A 1 97 ? 1.166 -3.297 15.546 1.00 91.19 97 ALA A CA 1
ATOM 696 C C . ALA A 1 97 ? 0.172 -2.227 16.016 1.00 91.19 97 ALA A C 1
ATOM 698 O O . ALA A 1 97 ? 0.140 -1.887 17.197 1.00 91.19 97 ALA A O 1
ATOM 699 N N . THR A 1 98 ? -0.647 -1.706 15.105 1.00 93.56 98 THR A N 1
ATOM 700 C CA . THR A 1 98 ? -1.774 -0.834 15.444 1.00 93.56 98 THR A CA 1
ATOM 701 C C . THR A 1 98 ? -2.953 -1.708 15.867 1.00 93.56 98 THR A C 1
ATOM 703 O O . THR A 1 98 ? -3.485 -2.424 15.014 1.00 93.56 98 THR A O 1
ATOM 706 N N . PRO A 1 99 ? -3.400 -1.664 17.130 1.00 94.56 99 PRO A N 1
ATOM 707 C CA . PRO A 1 99 ? -4.515 -2.483 17.578 1.00 94.56 99 PRO A CA 1
ATOM 708 C C . PRO A 1 99 ? -5.828 -2.048 16.922 1.00 94.56 99 PRO A C 1
ATOM 710 O O . PRO A 1 99 ? -6.037 -0.876 16.598 1.00 94.56 99 PRO A O 1
ATOM 713 N N . TRP A 1 100 ? -6.764 -2.986 16.770 1.00 94.31 100 TRP A N 1
ATOM 714 C CA . TRP A 1 100 ? -8.093 -2.680 16.224 1.00 94.31 100 TRP A CA 1
ATOM 715 C C . TRP A 1 100 ? -8.867 -1.647 17.057 1.00 94.31 100 TRP A C 1
ATOM 717 O O . TRP A 1 100 ? -9.689 -0.916 16.508 1.00 94.31 100 TRP A O 1
ATOM 727 N N . SER A 1 101 ? -8.583 -1.549 18.363 1.00 92.88 101 SER A N 1
ATOM 728 C CA . SER A 1 101 ? -9.167 -0.544 19.262 1.00 92.88 101 SER A CA 1
ATOM 729 C C . SER A 1 101 ? -8.866 0.887 18.835 1.00 92.88 101 SER A C 1
ATOM 731 O O . SER A 1 101 ? -9.698 1.763 19.051 1.00 92.88 101 SER A O 1
ATOM 733 N N . ASP A 1 102 ? -7.722 1.118 18.195 1.00 94.38 102 ASP A N 1
ATOM 734 C CA . ASP A 1 102 ? -7.246 2.449 17.810 1.00 94.38 102 ASP A CA 1
ATOM 735 C C . ASP A 1 102 ? -7.835 2.905 16.470 1.00 94.38 102 ASP A C 1
ATOM 737 O O . ASP A 1 102 ? -7.631 4.035 16.018 1.00 94.38 102 ASP A O 1
ATOM 741 N N . LEU A 1 103 ? -8.617 2.031 15.840 1.00 93.50 103 LEU A N 1
ATOM 742 C CA . LEU A 1 103 ? -9.293 2.266 14.581 1.00 93.50 103 LEU A CA 1
ATOM 743 C C . LEU A 1 103 ? -10.785 2.519 14.827 1.00 93.50 103 LEU A C 1
ATOM 745 O O . LEU A 1 103 ? -11.440 1.878 15.651 1.00 93.50 103 LEU A O 1
ATOM 749 N N . SER A 1 104 ? -11.329 3.504 14.117 1.00 92.56 104 SER A N 1
ATOM 750 C CA . SER A 1 104 ? -12.743 3.885 14.193 1.00 92.56 104 SER A CA 1
ATOM 751 C C . SER A 1 104 ? -13.592 3.219 13.110 1.00 92.56 104 SER A C 1
ATOM 753 O O . SER A 1 104 ? -14.800 3.065 13.277 1.00 92.56 104 SER A O 1
ATOM 755 N N . GLY A 1 105 ? -12.980 2.820 11.995 1.00 92.25 105 GLY A N 1
ATOM 756 C CA . GLY A 1 105 ? -13.692 2.284 10.843 1.00 92.25 105 GLY A CA 1
ATOM 757 C C . GLY A 1 105 ? -12.764 1.889 9.710 1.00 92.25 105 GLY A C 1
ATOM 758 O O . GLY A 1 105 ? -11.599 2.289 9.667 1.00 92.25 105 GLY A O 1
ATOM 759 N N . VAL A 1 106 ? -13.308 1.151 8.747 1.00 92.00 106 VAL A N 1
ATOM 760 C CA . VAL A 1 106 ? -12.639 0.895 7.466 1.00 92.00 106 VAL A CA 1
ATOM 761 C C . VAL A 1 106 ? -13.542 1.342 6.329 1.00 92.00 106 VAL A C 1
ATOM 763 O O . VAL A 1 106 ? -14.738 1.066 6.335 1.00 92.00 106 VAL A O 1
ATOM 766 N N . ARG A 1 107 ? -12.984 2.067 5.357 1.00 91.50 107 ARG A N 1
ATOM 767 C CA . ARG A 1 107 ? -13.721 2.609 4.205 1.00 91.50 107 ARG A CA 1
ATOM 768 C C . ARG A 1 107 ? -13.080 2.155 2.908 1.00 91.50 107 ARG A C 1
ATOM 770 O O . ARG A 1 107 ? -11.858 2.050 2.815 1.00 91.50 107 ARG A O 1
ATOM 777 N N . ARG A 1 108 ? -13.893 1.946 1.878 1.00 90.19 108 ARG A N 1
ATOM 778 C CA . ARG A 1 108 ? -13.403 1.705 0.521 1.00 90.19 108 ARG A CA 1
ATOM 779 C C . ARG A 1 108 ? -13.566 2.977 -0.299 1.00 90.19 108 ARG A C 1
ATOM 781 O O . ARG A 1 108 ? -14.670 3.478 -0.443 1.00 90.19 108 ARG A O 1
ATOM 788 N N . VAL A 1 109 ? -12.475 3.494 -0.857 1.00 88.94 109 VAL A N 1
ATOM 789 C CA . VAL A 1 109 ? -12.494 4.727 -1.662 1.00 88.94 109 VAL A CA 1
ATOM 790 C C . VAL A 1 109 ? -11.752 4.471 -2.962 1.00 88.94 109 VAL A C 1
ATOM 792 O O . VAL A 1 109 ? -10.582 4.121 -2.931 1.00 88.94 109 VAL A O 1
ATOM 795 N N . LYS A 1 110 ? -12.401 4.638 -4.122 1.00 86.31 110 LYS A N 1
ATOM 796 C CA . LYS A 1 110 ? -11.747 4.534 -5.450 1.00 86.31 110 LYS A CA 1
ATOM 797 C C . LYS A 1 110 ? -10.859 3.280 -5.617 1.00 86.31 110 LYS A C 1
ATOM 799 O O . LYS A 1 110 ? -9.770 3.352 -6.174 1.00 86.31 110 LYS A O 1
ATOM 804 N N . GLY A 1 111 ? -11.308 2.136 -5.096 1.00 85.31 111 GLY A N 1
ATOM 805 C CA . GLY A 1 111 ? -10.579 0.864 -5.185 1.00 85.31 111 GLY A CA 1
ATOM 806 C C . GLY A 1 111 ? -9.484 0.638 -4.133 1.00 85.31 111 GLY A C 1
ATOM 807 O O . GLY A 1 111 ? -8.912 -0.449 -4.116 1.00 85.31 111 GLY A O 1
ATOM 808 N N . VAL A 1 112 ? -9.228 1.594 -3.234 1.00 89.94 112 VAL A N 1
ATOM 809 C CA . VAL A 1 112 ? -8.335 1.420 -2.075 1.00 89.94 112 VAL A CA 1
ATOM 810 C C . VAL A 1 112 ? -9.131 1.156 -0.797 1.00 89.94 112 VAL A C 1
ATOM 812 O O . VAL A 1 112 ? -10.299 1.541 -0.697 1.00 89.94 112 VAL A O 1
ATOM 815 N N . VAL A 1 113 ? -8.504 0.496 0.174 1.00 92.12 113 VAL A N 1
ATOM 816 C CA . VAL A 1 113 ? -9.059 0.249 1.510 1.00 92.12 113 VAL A CA 1
ATOM 817 C C . VAL A 1 113 ? -8.343 1.164 2.498 1.00 92.12 113 VAL A C 1
ATOM 819 O O . VAL A 1 113 ? -7.122 1.141 2.605 1.00 92.12 113 VAL A O 1
ATOM 822 N N . VAL A 1 114 ? -9.100 1.998 3.196 1.00 94.12 114 VAL A N 1
ATOM 823 C CA . VAL A 1 114 ? -8.597 3.037 4.096 1.00 94.12 114 VAL A CA 1
ATOM 824 C C . VAL A 1 114 ? -8.985 2.669 5.520 1.00 94.12 114 VAL A C 1
ATOM 826 O O . VAL A 1 114 ? -10.173 2.504 5.805 1.00 94.12 114 VAL A O 1
ATOM 829 N N . LEU A 1 115 ? -8.000 2.552 6.408 1.00 93.81 115 LEU A N 1
ATOM 830 C CA . LEU A 1 115 ? -8.235 2.323 7.831 1.00 93.81 115 LEU A CA 1
ATOM 831 C C . LEU A 1 115 ? -8.259 3.670 8.538 1.00 93.81 115 LEU A C 1
ATOM 833 O O . LEU A 1 115 ? -7.313 4.445 8.430 1.00 93.81 115 LEU A O 1
ATOM 837 N N . VAL A 1 116 ? -9.361 3.978 9.211 1.00 93.19 116 VAL A N 1
ATOM 838 C CA . VAL A 1 116 ? -9.595 5.296 9.800 1.00 93.19 116 VAL A CA 1
ATOM 839 C C . VAL A 1 11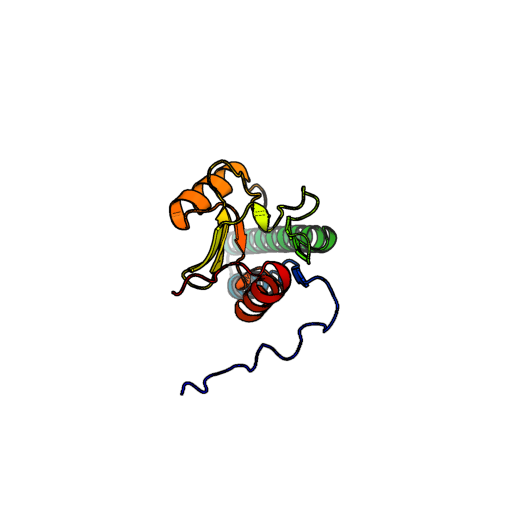6 ? -9.163 5.264 11.266 1.00 93.19 116 VAL A C 1
ATOM 841 O O . VAL A 1 116 ? -9.676 4.427 12.012 1.00 93.19 116 VAL A O 1
ATOM 844 N N . PRO A 1 117 ? -8.249 6.148 11.703 1.00 93.75 117 PRO A N 1
ATOM 845 C CA . PRO A 1 117 ? -7.854 6.213 13.105 1.00 93.75 117 PRO A CA 1
ATOM 846 C C . PRO A 1 117 ? -8.988 6.727 13.989 1.00 93.75 117 PRO A C 1
ATOM 848 O O . PRO A 1 117 ? -9.928 7.385 13.525 1.00 93.75 117 PRO A O 1
ATOM 851 N N . ARG A 1 118 ? -8.892 6.453 15.287 1.00 92.31 118 ARG A N 1
ATOM 852 C CA . ARG A 1 118 ? -9.581 7.238 16.313 1.00 92.31 118 ARG A CA 1
ATOM 853 C C . ARG A 1 118 ? -8.865 8.579 16.536 1.00 92.31 118 ARG A C 1
ATOM 855 O O . ARG A 1 118 ? -7.691 8.713 16.194 1.00 92.31 118 ARG A O 1
ATOM 862 N N . PRO A 1 119 ? -9.549 9.589 17.101 1.00 90.44 119 PRO A N 1
ATOM 863 C CA . PRO A 1 119 ? -8.916 10.863 17.430 1.00 90.44 119 PRO A CA 1
ATOM 864 C C . PRO A 1 119 ? -7.666 10.671 18.303 1.00 90.44 119 PRO A C 1
ATOM 866 O O . PRO A 1 119 ? -7.712 9.932 19.281 1.00 90.44 119 PRO A O 1
ATOM 869 N N . GLY A 1 120 ? -6.562 11.330 17.940 1.00 89.12 120 GLY A N 1
ATOM 870 C CA . GLY A 1 120 ? -5.288 11.257 18.670 1.00 89.12 120 GLY A CA 1
ATOM 871 C C . GLY A 1 120 ? -4.401 10.051 18.339 1.00 89.12 120 GLY A C 1
ATOM 872 O O . GLY A 1 120 ? -3.288 9.979 18.847 1.00 89.12 120 GLY A O 1
ATOM 873 N N . VAL A 1 121 ? -4.850 9.131 17.478 1.00 90.56 121 VAL A N 1
ATOM 874 C CA . VAL A 1 121 ? -4.053 7.973 17.048 1.00 90.56 121 VAL A CA 1
ATOM 875 C C . VAL A 1 121 ? -3.275 8.307 15.780 1.00 90.56 121 VAL A C 1
ATOM 877 O O . VAL A 1 121 ? -3.855 8.642 14.743 1.00 90.56 121 VAL A O 1
ATOM 880 N N . GLU A 1 122 ? -1.958 8.136 15.836 1.00 89.31 122 GLU A N 1
ATOM 881 C CA . GLU A 1 122 ? -1.102 8.154 14.653 1.00 89.31 122 GLU A CA 1
ATOM 882 C C . GLU A 1 122 ? -1.018 6.758 14.033 1.00 89.31 122 GLU A C 1
ATOM 884 O O . GLU A 1 122 ? -0.727 5.777 14.716 1.00 89.31 122 GLU A O 1
ATOM 889 N N . LEU A 1 123 ? -1.259 6.659 12.723 1.00 90.38 123 LEU A N 1
ATOM 890 C CA . LEU A 1 123 ? -1.159 5.390 12.004 1.00 90.38 123 LEU A CA 1
ATOM 891 C C . LEU A 1 123 ? 0.085 5.341 11.116 1.00 90.38 123 LEU A C 1
ATOM 893 O O . LEU A 1 123 ? 0.441 6.347 10.490 1.00 90.38 123 LEU A O 1
ATOM 897 N N . PRO A 1 124 ? 0.712 4.159 10.989 1.00 90.81 124 PRO A N 1
ATOM 898 C CA . PRO A 1 124 ? 1.823 3.973 10.075 1.00 90.81 124 PRO A CA 1
ATOM 899 C C . PRO A 1 124 ? 1.369 4.102 8.617 1.00 90.81 124 PRO A C 1
ATOM 901 O O . PRO A 1 124 ? 0.217 3.860 8.254 1.00 90.81 124 PRO A O 1
ATOM 904 N N . VAL A 1 125 ? 2.319 4.437 7.750 1.00 90.00 125 VAL A N 1
ATOM 905 C CA . VAL A 1 125 ? 2.124 4.438 6.298 1.00 90.00 125 VAL A CA 1
ATOM 906 C C . VAL A 1 125 ? 2.671 3.146 5.721 1.00 90.00 125 VAL A C 1
ATOM 908 O O . VAL A 1 125 ? 3.811 2.777 6.004 1.00 90.00 125 VAL A O 1
ATOM 911 N N . VAL A 1 126 ? 1.901 2.496 4.848 1.00 86.75 126 VAL A N 1
ATOM 912 C CA . VAL A 1 126 ? 2.386 1.321 4.115 1.00 86.75 126 VAL A CA 1
ATOM 913 C C . VAL A 1 126 ? 3.571 1.723 3.228 1.00 86.75 126 VAL A C 1
ATOM 915 O O . VAL A 1 126 ? 3.446 2.656 2.423 1.00 86.75 126 VAL A O 1
ATOM 918 N N . PRO A 1 127 ? 4.730 1.050 3.346 1.00 79.94 127 PRO A N 1
ATOM 919 C CA . PRO A 1 127 ? 5.834 1.263 2.427 1.00 79.94 127 PRO A CA 1
ATOM 920 C C . PRO A 1 127 ? 5.370 0.949 1.006 1.00 79.94 127 PRO A C 1
ATOM 922 O O . PRO A 1 127 ? 4.880 -0.146 0.741 1.00 79.94 127 PRO A O 1
ATOM 925 N N . ASP A 1 128 ? 5.533 1.895 0.084 1.00 73.19 128 ASP A N 1
ATOM 926 C CA . ASP A 1 128 ? 5.450 1.562 -1.331 1.00 73.19 128 ASP A CA 1
ATOM 927 C C . ASP A 1 128 ? 6.830 1.123 -1.829 1.00 73.19 128 ASP A C 1
ATOM 929 O O . ASP A 1 128 ? 7.867 1.340 -1.193 1.00 73.19 128 ASP A O 1
ATOM 933 N N . GLY A 1 129 ? 6.842 0.475 -2.986 1.00 64.69 129 GLY A N 1
ATOM 934 C CA . GLY A 1 129 ? 8.082 0.066 -3.626 1.00 64.69 129 GLY A CA 1
ATOM 935 C C . GLY A 1 129 ? 8.875 1.206 -4.257 1.00 64.69 129 GLY A C 1
ATOM 936 O O . GLY A 1 129 ? 9.838 0.930 -4.970 1.00 64.69 129 GLY A O 1
ATOM 937 N N . VAL A 1 130 ? 8.473 2.468 -4.060 1.00 67.50 130 VAL A N 1
ATOM 938 C CA . VAL A 1 130 ? 9.044 3.598 -4.790 1.00 67.50 130 VAL A CA 1
ATOM 939 C C . VAL A 1 130 ? 10.354 4.023 -4.121 1.00 67.50 130 VAL A C 1
ATOM 941 O O . VAL A 1 130 ? 10.347 4.458 -2.959 1.00 67.50 130 VAL A O 1
ATOM 944 N N . PRO A 1 131 ? 11.488 3.926 -4.837 1.00 62.09 131 PRO A N 1
ATOM 945 C CA . PRO A 1 131 ? 12.780 4.330 -4.306 1.00 62.09 131 PRO A CA 1
ATOM 946 C C . PRO A 1 131 ? 12.790 5.837 -4.010 1.00 62.09 131 PRO A C 1
ATOM 948 O O . PRO A 1 131 ? 12.140 6.623 -4.695 1.00 62.09 131 PRO A O 1
ATOM 951 N N . PHE A 1 132 ? 13.523 6.233 -2.964 1.00 68.81 132 PHE A N 1
ATOM 952 C CA . PHE A 1 132 ? 13.677 7.627 -2.499 1.00 68.81 132 PHE A CA 1
ATOM 953 C C . PHE A 1 132 ? 12.406 8.318 -1.999 1.00 68.81 132 PHE A C 1
ATOM 955 O O . PHE A 1 132 ? 12.391 9.530 -1.765 1.00 68.81 132 PHE A O 1
ATOM 962 N N . SER A 1 133 ? 11.330 7.567 -1.804 1.00 72.62 133 SER A N 1
ATOM 963 C CA . SER A 1 133 ? 10.112 8.148 -1.284 1.00 72.62 133 SER A CA 1
ATOM 964 C C . SER A 1 133 ? 10.233 8.502 0.202 1.00 72.62 133 SER A C 1
ATOM 966 O O . SER A 1 133 ? 10.788 7.750 1.000 1.00 72.62 133 SER A O 1
ATOM 968 N N . ARG A 1 134 ? 9.729 9.684 0.585 1.00 82.38 134 ARG A N 1
ATOM 969 C CA . ARG A 1 134 ? 9.754 10.162 1.977 1.00 82.38 134 ARG A CA 1
ATOM 970 C C . ARG A 1 134 ? 8.457 9.749 2.687 1.00 82.38 134 ARG A C 1
ATOM 972 O O . ARG A 1 134 ? 7.406 10.284 2.315 1.00 82.38 134 ARG A O 1
ATOM 979 N N . PRO A 1 135 ? 8.499 8.875 3.714 1.00 81.81 135 PRO A N 1
ATOM 980 C CA . PRO A 1 135 ? 7.296 8.364 4.377 1.00 81.81 135 PRO A CA 1
ATOM 981 C C . PRO A 1 135 ? 6.378 9.467 4.915 1.00 81.81 135 PRO A C 1
ATOM 983 O O . PRO A 1 135 ? 5.180 9.440 4.657 1.00 81.81 135 PRO A O 1
ATOM 986 N N . ALA A 1 136 ? 6.939 10.500 5.554 1.00 84.81 136 ALA A N 1
ATOM 987 C CA . ALA A 1 136 ? 6.172 11.622 6.105 1.00 84.81 136 ALA A CA 1
ATOM 988 C C . ALA A 1 136 ? 5.399 12.412 5.032 1.00 84.81 136 ALA A C 1
ATOM 990 O O . ALA A 1 136 ? 4.233 12.761 5.213 1.00 84.81 136 ALA A O 1
ATOM 991 N N . ARG A 1 137 ? 6.015 12.645 3.863 1.00 86.62 137 ARG A N 1
ATOM 992 C CA . ARG A 1 137 ? 5.352 13.341 2.749 1.00 86.62 137 ARG A CA 1
ATOM 993 C C . ARG A 1 137 ? 4.195 12.509 2.193 1.00 86.62 137 ARG A C 1
ATOM 995 O O . ARG A 1 137 ? 3.167 13.070 1.817 1.00 86.62 137 ARG A O 1
ATOM 1002 N N . ARG A 1 138 ? 4.347 11.180 2.161 1.00 85.69 138 ARG A N 1
ATOM 1003 C CA . ARG A 1 138 ? 3.271 10.263 1.768 1.00 85.69 138 ARG A CA 1
ATOM 1004 C C . ARG A 1 138 ? 2.152 10.239 2.800 1.00 85.69 138 ARG A C 1
ATOM 1006 O O . ARG A 1 138 ? 1.002 10.339 2.389 1.00 85.69 138 ARG A O 1
ATOM 1013 N N . ALA A 1 139 ? 2.481 10.166 4.091 1.00 88.38 139 ALA A N 1
ATOM 1014 C CA . ALA A 1 139 ? 1.507 10.229 5.180 1.00 88.38 139 ALA A CA 1
ATOM 1015 C C . ALA A 1 139 ? 0.593 11.443 4.998 1.00 88.38 139 ALA A C 1
ATOM 1017 O O . ALA A 1 139 ? -0.616 11.295 4.861 1.00 88.38 139 ALA A O 1
ATOM 1018 N N . ALA A 1 140 ? 1.192 12.629 4.853 1.00 88.81 140 ALA A N 1
ATOM 1019 C CA . ALA A 1 140 ? 0.461 13.873 4.641 1.00 88.81 140 ALA A CA 1
ATOM 1020 C C . ALA A 1 140 ? -0.401 13.845 3.366 1.00 88.81 140 ALA A C 1
ATOM 1022 O O . ALA A 1 140 ? -1.555 14.274 3.382 1.00 88.81 140 ALA A O 1
ATOM 1023 N N . ALA A 1 141 ? 0.128 13.316 2.258 1.00 89.94 141 ALA A N 1
ATOM 1024 C CA . ALA A 1 141 ? -0.623 13.201 1.010 1.00 89.94 141 ALA A CA 1
ATOM 1025 C C . ALA A 1 141 ? -1.823 12.244 1.127 1.00 89.94 141 ALA A C 1
ATOM 1027 O O . ALA A 1 141 ? -2.895 12.538 0.595 1.00 89.94 141 ALA A O 1
ATOM 1028 N N . TYR A 1 142 ? -1.662 11.115 1.820 1.00 90.75 142 TYR A N 1
ATOM 1029 C CA . TYR A 1 142 ? -2.731 10.142 2.044 1.00 90.75 142 TYR A CA 1
ATOM 1030 C C . TYR A 1 142 ? -3.776 10.677 3.014 1.00 90.75 142 TYR A C 1
ATOM 1032 O O . TYR A 1 142 ? -4.960 10.625 2.688 1.00 90.75 142 TYR A O 1
ATOM 1040 N N . THR A 1 143 ? -3.365 11.316 4.109 1.00 91.31 143 THR A N 1
ATOM 1041 C CA . THR A 1 143 ? -4.287 12.007 5.014 1.00 91.31 143 THR A CA 1
ATOM 1042 C C . THR A 1 143 ? -5.081 13.084 4.278 1.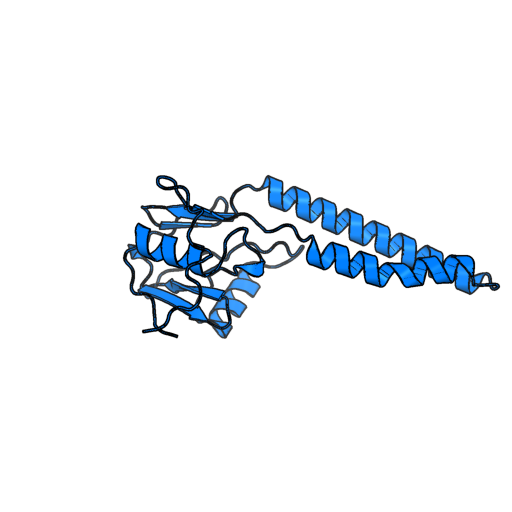00 91.31 143 THR A C 1
ATOM 1044 O O . THR A 1 143 ? -6.301 13.123 4.393 1.00 91.31 143 THR A O 1
ATOM 1047 N N . ARG A 1 144 ? -4.443 13.901 3.428 1.00 90.50 144 ARG A N 1
ATOM 1048 C CA . ARG A 1 144 ? -5.153 14.925 2.640 1.00 90.50 144 ARG A CA 1
ATOM 1049 C C . ARG A 1 144 ? -6.153 14.327 1.645 1.00 90.50 144 ARG A C 1
ATOM 1051 O O . ARG A 1 144 ? -7.203 14.915 1.411 1.00 90.50 144 ARG A O 1
ATOM 1058 N N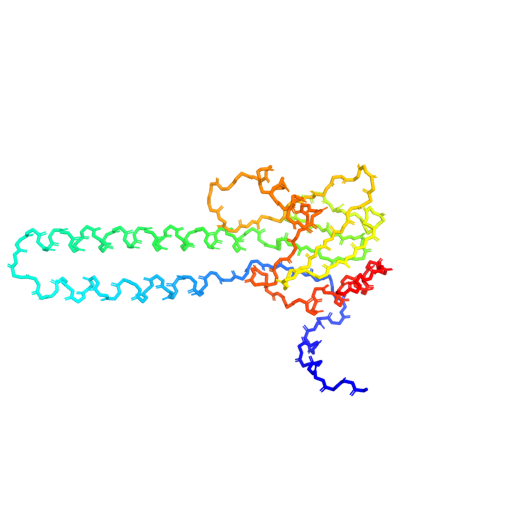 . ARG A 1 145 ? -5.815 13.199 1.013 1.00 90.56 145 ARG A N 1
ATOM 1059 C CA . ARG A 1 145 ? -6.621 12.609 -0.071 1.00 90.56 145 ARG A CA 1
ATOM 1060 C C . ARG A 1 145 ? -7.708 11.654 0.421 1.00 90.56 145 ARG A C 1
ATOM 1062 O O . ARG A 1 145 ? -8.751 11.557 -0.219 1.00 90.56 145 ARG A O 1
ATOM 1069 N N . TYR A 1 146 ? -7.442 10.929 1.499 1.00 90.06 146 TYR A N 1
ATOM 1070 C CA . TYR A 1 146 ? -8.264 9.822 1.992 1.00 90.06 146 TYR A CA 1
ATOM 1071 C C . TYR A 1 146 ? -8.680 9.983 3.459 1.00 90.06 146 TYR A C 1
ATOM 1073 O O . TYR A 1 146 ? -9.454 9.170 3.954 1.00 90.06 146 TYR A O 1
ATOM 1081 N N . GLY A 1 147 ? -8.174 10.999 4.163 1.00 89.94 147 GLY A N 1
ATOM 1082 C CA . GLY A 1 147 ? -8.450 11.222 5.584 1.00 89.94 147 GLY A CA 1
ATOM 1083 C C . GLY A 1 147 ? -7.651 10.327 6.535 1.00 89.94 147 GLY A C 1
ATOM 1084 O O . GLY A 1 147 ? -7.851 10.409 7.740 1.00 89.94 147 GLY A O 1
ATOM 1085 N N . SER A 1 148 ? -6.756 9.476 6.026 1.00 92.44 148 SER A N 1
ATOM 1086 C CA . SER A 1 148 ? -5.902 8.607 6.841 1.00 92.44 148 SER A CA 1
ATOM 1087 C C . SER A 1 148 ? -4.574 8.302 6.140 1.00 92.44 148 SER A C 1
ATOM 1089 O O . SER A 1 148 ? -4.561 8.172 4.910 1.00 92.44 148 SER A O 1
ATOM 1091 N N . PRO A 1 149 ? -3.466 8.152 6.890 1.00 91.62 149 PRO A N 1
ATOM 1092 C CA . PRO A 1 149 ? -2.187 7.724 6.337 1.00 91.62 149 PRO A CA 1
ATOM 1093 C C . PRO A 1 149 ? -2.116 6.204 6.090 1.00 91.62 149 PRO A C 1
ATOM 1095 O O . PRO A 1 149 ? -1.309 5.766 5.265 1.00 91.62 149 PRO A O 1
ATOM 1098 N N . LEU A 1 150 ? -2.975 5.399 6.732 1.00 92.62 150 LEU A N 1
ATOM 1099 C CA . LEU A 1 150 ? -2.998 3.944 6.567 1.00 92.62 150 LEU A CA 1
ATOM 1100 C C . LEU A 1 150 ? -3.961 3.540 5.445 1.00 92.62 150 LEU A C 1
ATOM 1102 O O . LEU A 1 150 ? -5.160 3.322 5.642 1.00 92.62 150 LEU A O 1
ATOM 1106 N N . VAL A 1 151 ? -3.402 3.454 4.239 1.00 92.44 151 VAL A N 1
ATOM 1107 C CA . VAL A 1 151 ? -4.125 3.116 3.010 1.00 92.44 151 VAL A CA 1
ATOM 1108 C C . VAL A 1 151 ? -3.551 1.837 2.415 1.00 92.44 151 VAL A C 1
ATOM 1110 O O . VAL A 1 151 ? -2.384 1.786 2.028 1.00 92.44 151 VAL A O 1
ATOM 1113 N N . LEU A 1 152 ? -4.393 0.814 2.298 1.00 91.50 152 LEU A N 1
ATOM 1114 C CA . LEU A 1 152 ? -4.087 -0.440 1.623 1.00 91.50 152 LEU A CA 1
ATOM 1115 C C . LEU A 1 152 ? -4.550 -0.339 0.170 1.00 91.50 152 LEU A C 1
ATOM 1117 O O . LEU A 1 152 ? -5.730 -0.124 -0.115 1.00 91.50 152 LEU A O 1
ATOM 1121 N N . MET A 1 153 ? -3.618 -0.497 -0.765 1.00 89.69 153 MET A N 1
ATOM 1122 C CA . MET A 1 153 ? -3.908 -0.473 -2.196 1.00 89.69 153 MET A CA 1
ATOM 1123 C C . MET A 1 153 ? -3.834 -1.904 -2.739 1.00 89.69 153 MET A C 1
ATOM 1125 O O . MET A 1 153 ? -2.732 -2.409 -2.933 1.00 89.69 153 MET A O 1
ATOM 1129 N N . PRO A 1 154 ? -4.968 -2.571 -3.026 1.00 87.00 154 PRO A N 1
ATOM 1130 C CA . PRO A 1 154 ? -4.963 -3.959 -3.498 1.00 87.00 154 PRO A CA 1
ATOM 1131 C C . PRO A 1 154 ? -4.117 -4.172 -4.758 1.00 87.00 154 PRO A C 1
ATOM 1133 O O . PRO A 1 154 ? -3.504 -5.204 -4.940 1.00 87.00 154 PRO A O 1
ATOM 1136 N N . GLN A 1 155 ? -4.012 -3.165 -5.627 1.00 82.31 155 GLN A N 1
ATOM 1137 C CA . GL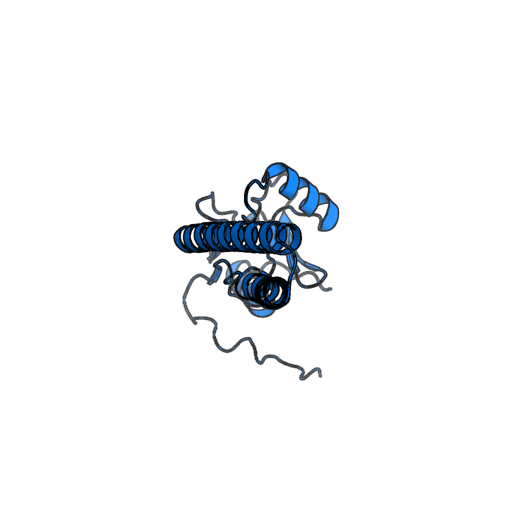N A 1 155 ? -3.174 -3.231 -6.830 1.00 82.31 155 GLN A CA 1
ATOM 1138 C C . GLN A 1 155 ? -1.663 -3.343 -6.548 1.00 82.31 155 GLN A C 1
ATOM 1140 O O . GLN A 1 155 ? -0.903 -3.705 -7.442 1.00 82.31 155 GLN A O 1
ATOM 1145 N N . THR A 1 156 ? -1.220 -3.005 -5.333 1.00 80.81 156 THR A N 1
ATOM 1146 C CA . THR A 1 156 ? 0.181 -3.118 -4.901 1.00 80.81 156 THR A CA 1
ATOM 1147 C C . THR A 1 156 ? 0.394 -4.238 -3.887 1.00 80.81 156 THR A C 1
ATOM 1149 O O . THR A 1 156 ? 1.536 -4.462 -3.489 1.00 80.81 156 THR A O 1
ATOM 1152 N N . LEU A 1 157 ? -0.669 -4.927 -3.461 1.00 85.31 157 LEU A N 1
ATOM 1153 C CA . LEU A 1 157 ? -0.641 -5.998 -2.463 1.00 85.31 157 LEU A CA 1
ATOM 1154 C C . LEU A 1 157 ? -1.111 -7.317 -3.080 1.00 85.31 157 LEU A C 1
ATOM 1156 O O . LEU A 1 157 ? -1.990 -7.325 -3.932 1.00 85.31 157 LEU A O 1
ATOM 1160 N N . ASP A 1 158 ? -0.524 -8.437 -2.686 1.00 86.06 158 ASP A N 1
ATOM 1161 C CA . ASP A 1 158 ? -0.875 -9.775 -3.188 1.00 86.06 158 ASP A CA 1
ATOM 1162 C C . ASP A 1 158 ? -2.255 -10.283 -2.728 1.00 86.06 158 ASP A C 1
ATOM 1164 O O . ASP A 1 158 ? -2.557 -11.466 -2.861 1.00 86.06 158 ASP A O 1
ATOM 1168 N N . ALA A 1 159 ? -3.123 -9.379 -2.268 1.00 85.75 159 ALA A N 1
ATOM 1169 C CA . ALA A 1 159 ? -4.513 -9.651 -1.957 1.00 85.75 159 ALA A CA 1
ATOM 1170 C C . ALA A 1 159 ? -5.454 -8.658 -2.633 1.00 85.75 159 ALA A C 1
ATOM 1172 O O . ALA A 1 159 ? -5.172 -7.471 -2.826 1.00 85.75 159 ALA A O 1
ATOM 1173 N N . THR A 1 160 ? -6.645 -9.155 -2.936 1.00 87.50 160 THR A N 1
ATOM 1174 C CA . THR A 1 160 ? -7.719 -8.353 -3.515 1.00 87.50 160 THR A CA 1
ATOM 1175 C C . THR A 1 160 ? -8.404 -7.489 -2.452 1.00 87.50 160 THR A C 1
ATOM 1177 O O . THR A 1 160 ? -8.416 -7.809 -1.265 1.00 87.50 160 THR A O 1
ATOM 1180 N N . GLY A 1 161 ? -9.046 -6.395 -2.876 1.00 87.12 161 GLY A N 1
ATOM 1181 C CA . GLY A 1 161 ? -9.830 -5.541 -1.974 1.00 87.12 161 GLY A CA 1
ATOM 1182 C C . GLY A 1 161 ? -10.867 -6.314 -1.143 1.00 87.12 161 GLY A C 1
ATOM 1183 O O . GLY A 1 161 ? -10.904 -6.121 0.069 1.00 87.12 161 GLY A O 1
ATOM 1184 N N . PRO A 1 162 ? -11.669 -7.220 -1.741 1.00 88.50 162 PRO A N 1
ATOM 1185 C CA . PRO A 1 162 ? -12.587 -8.077 -0.991 1.00 88.50 162 PRO A CA 1
ATOM 1186 C C . PRO A 1 162 ? -11.904 -8.972 0.049 1.00 88.50 162 PRO A C 1
ATOM 1188 O O . PRO A 1 162 ? -12.424 -9.095 1.151 1.00 88.50 162 PRO A O 1
ATOM 1191 N N . GLN A 1 163 ? -10.737 -9.552 -0.254 1.00 89.00 163 GLN A N 1
ATOM 1192 C CA . GLN A 1 163 ? -9.986 -10.371 0.711 1.00 89.00 163 GLN A CA 1
ATOM 1193 C C . GLN A 1 163 ? -9.502 -9.540 1.904 1.00 89.00 163 GLN A C 1
ATOM 1195 O O . GLN A 1 163 ? -9.637 -9.968 3.048 1.00 89.00 163 GLN A O 1
ATOM 1200 N N . ILE A 1 164 ? -9.002 -8.328 1.646 1.00 90.50 164 ILE A N 1
ATOM 1201 C CA . ILE A 1 164 ? -8.582 -7.394 2.698 1.00 90.50 164 ILE A CA 1
ATOM 1202 C C . ILE A 1 164 ? -9.776 -7.014 3.582 1.00 90.50 164 ILE A C 1
ATOM 1204 O O . ILE A 1 164 ? -9.679 -7.071 4.805 1.00 90.50 164 ILE A O 1
ATOM 1208 N N . LEU A 1 165 ? -10.915 -6.660 2.981 1.00 90.56 165 LEU A N 1
ATOM 1209 C CA . LEU A 1 165 ? -12.123 -6.293 3.727 1.00 90.56 165 LEU A CA 1
ATOM 1210 C C . LEU A 1 165 ? -12.677 -7.465 4.543 1.00 90.56 165 LEU A C 1
ATOM 1212 O O . LEU A 1 165 ? -13.051 -7.272 5.697 1.00 90.56 165 LEU A O 1
ATOM 1216 N N . ALA A 1 166 ? -12.679 -8.675 3.980 1.00 89.25 166 ALA A N 1
ATOM 1217 C CA . ALA A 1 166 ? -13.092 -9.879 4.691 1.00 89.25 166 ALA A CA 1
ATOM 1218 C C . ALA A 1 166 ? -12.190 -10.156 5.904 1.00 89.25 166 ALA A C 1
ATOM 1220 O O . ALA A 1 166 ? -12.694 -10.467 6.982 1.00 89.25 166 ALA A O 1
ATOM 1221 N N . ALA A 1 167 ? -10.870 -9.982 5.771 1.00 89.75 167 ALA A N 1
ATOM 1222 C CA . ALA A 1 167 ? -9.941 -10.130 6.891 1.00 89.75 167 ALA A CA 1
ATOM 1223 C C . ALA A 1 167 ? -10.158 -9.064 7.974 1.00 89.75 167 ALA A C 1
ATOM 1225 O O . ALA A 1 167 ? -10.227 -9.399 9.155 1.00 89.75 167 ALA A O 1
ATOM 1226 N N . VAL A 1 168 ? -10.342 -7.799 7.586 1.00 90.88 168 VAL A N 1
ATOM 1227 C CA . VAL A 1 168 ? -10.685 -6.712 8.520 1.00 90.88 168 VAL A CA 1
ATOM 1228 C C . VAL A 1 168 ? -11.975 -7.028 9.278 1.00 90.88 168 VAL A C 1
ATOM 1230 O O . VAL A 1 168 ? -12.022 -6.881 10.498 1.00 90.88 168 VAL A O 1
ATOM 1233 N N . GLN A 1 169 ? -13.019 -7.476 8.579 1.00 89.31 169 GLN A N 1
ATOM 1234 C CA . GLN A 1 169 ? -14.301 -7.808 9.199 1.00 89.31 169 GLN A CA 1
ATOM 1235 C C . GLN A 1 169 ? -14.171 -8.994 10.160 1.00 89.31 169 GLN A C 1
ATOM 1237 O O . GLN A 1 169 ? -14.732 -8.965 11.255 1.00 89.31 169 GLN A O 1
ATOM 1242 N N . ARG A 1 170 ? -13.400 -10.014 9.765 1.00 87.56 170 ARG A N 1
ATOM 1243 C CA . ARG A 1 170 ? -13.146 -11.214 10.567 1.00 87.56 170 ARG A CA 1
ATOM 1244 C C . ARG A 1 170 ? -12.391 -10.896 11.857 1.00 87.56 170 ARG A C 1
ATOM 1246 O O . ARG A 1 170 ? -12.787 -11.387 12.911 1.00 87.56 170 ARG A O 1
ATOM 1253 N N . PHE A 1 171 ? -11.315 -10.114 11.774 1.00 89.12 171 PHE A N 1
ATOM 1254 C CA . PHE A 1 171 ? -10.419 -9.885 12.909 1.00 89.12 171 PHE A CA 1
ATOM 1255 C C . PHE A 1 171 ? -10.785 -8.656 13.741 1.00 89.12 171 PHE A C 1
ATOM 1257 O O . PHE A 1 171 ? -10.841 -8.748 14.963 1.00 89.12 171 PHE A O 1
ATOM 1264 N N . GLY A 1 172 ? -11.070 -7.522 13.103 1.00 83.12 172 GLY A N 1
ATOM 1265 C CA . GLY A 1 172 ? -11.278 -6.262 13.812 1.00 83.12 172 GLY A CA 1
ATOM 1266 C C . GLY A 1 172 ? -12.701 -6.043 14.319 1.00 83.12 172 GLY A C 1
ATOM 1267 O O . GLY A 1 172 ? -12.898 -5.230 15.217 1.00 83.12 172 GLY A O 1
ATOM 1268 N N . ARG A 1 173 ? -13.706 -6.726 13.742 1.00 84.25 173 ARG A N 1
ATOM 1269 C CA . ARG A 1 173 ? -15.144 -6.494 14.020 1.00 84.25 173 ARG A CA 1
ATOM 1270 C C . ARG A 1 173 ? -15.552 -5.008 13.952 1.00 84.25 173 ARG A C 1
ATOM 1272 O O . ARG A 1 173 ? -16.486 -4.577 14.624 1.00 84.25 173 ARG A O 1
ATOM 1279 N N . ILE A 1 174 ? -14.843 -4.219 13.148 1.00 83.44 174 ILE A N 1
ATOM 1280 C CA . ILE A 1 174 ? -15.027 -2.768 13.030 1.00 83.44 174 ILE A CA 1
ATOM 1281 C C .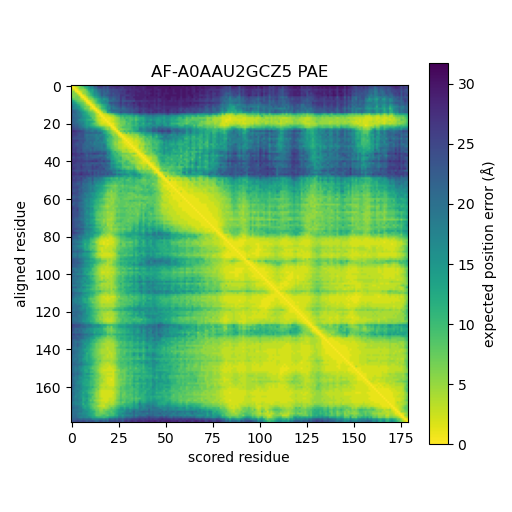 ILE A 1 174 ? -16.085 -2.491 11.956 1.00 83.44 174 ILE A C 1
ATOM 1283 O O . ILE A 1 174 ? -16.116 -3.211 10.951 1.00 83.44 174 ILE A O 1
ATOM 1287 N N . PRO A 1 175 ? -16.936 -1.456 12.104 1.00 81.94 175 PRO A N 1
ATOM 1288 C CA . PRO A 1 175 ? -17.842 -1.041 11.043 1.00 81.94 175 PRO A CA 1
ATOM 1289 C C . PRO A 1 175 ? -17.111 -0.804 9.715 1.00 81.94 175 PRO A C 1
ATOM 1291 O O . PRO A 1 175 ? -16.152 -0.028 9.618 1.00 81.94 175 PRO A O 1
ATOM 1294 N N . LEU A 1 176 ? -17.617 -1.467 8.676 1.00 82.31 176 LEU A N 1
ATOM 1295 C CA . LEU A 1 176 ? -17.272 -1.183 7.293 1.00 82.31 176 LEU A CA 1
ATOM 1296 C C . LEU A 1 176 ? -18.150 -0.017 6.840 1.00 82.31 176 LEU A C 1
ATOM 1298 O O . LEU A 1 176 ? -19.368 -0.151 6.738 1.00 82.31 176 LEU A O 1
ATOM 1302 N N . GLY A 1 177 ? -17.540 1.141 6.606 1.00 73.00 177 GLY A N 1
ATOM 1303 C CA . GLY A 1 177 ? -18.243 2.282 6.038 1.00 73.00 177 GLY A CA 1
ATOM 1304 C C . GLY A 1 177 ? -18.756 1.925 4.646 1.00 73.00 177 GLY A C 1
ATOM 1305 O O . GLY A 1 177 ? -17.974 1.487 3.796 1.00 73.00 177 GLY A O 1
ATOM 1306 N N . ALA A 1 178 ? -20.062 2.100 4.434 1.00 53.06 178 ALA A N 1
ATOM 1307 C CA . ALA A 1 178 ? -20.668 1.990 3.116 1.00 53.06 178 ALA A CA 1
ATOM 1308 C C . ALA A 1 178 ? -20.029 3.014 2.162 1.00 53.06 178 ALA A C 1
ATOM 1310 O O . ALA A 1 178 ? -19.602 4.090 2.590 1.00 53.06 178 ALA A O 1
ATOM 1311 N N . CYS A 1 179 ? -19.900 2.608 0.898 1.00 48.09 179 CYS A N 1
ATOM 1312 C CA . CYS A 1 179 ? -19.374 3.441 -0.182 1.00 48.09 179 CYS A CA 1
ATOM 1313 C C . CYS A 1 179 ? -20.262 4.664 -0.417 1.00 48.09 179 CYS A C 1
ATOM 1315 O O . CYS A 1 179 ? -21.497 4.504 -0.308 1.00 48.09 179 CYS A O 1
#

Solvent-accessible surface area (backbone atoms only — not comparable to full-atom values): 10355 Å² total; per-residue (Å²): 141,87,86,83,73,83,78,76,64,88,76,65,69,92,85,62,67,50,69,30,32,70,41,74,67,58,65,64,53,51,53,52,52,60,68,46,50,61,48,60,54,47,55,75,71,49,91,47,71,67,56,40,52,54,30,51,51,53,51,52,51,49,51,52,51,50,53,51,53,48,52,50,49,52,53,53,59,71,65,45,48,41,33,36,43,38,77,65,26,44,24,44,50,93,50,76,65,44,44,41,84,49,42,65,31,34,36,60,55,99,77,27,42,36,46,33,56,33,94,94,52,86,66,67,57,61,85,69,90,60,82,93,64,57,68,69,65,48,28,52,51,31,29,74,75,72,71,25,32,30,53,48,47,28,92,51,28,73,42,51,56,68,51,53,51,51,50,44,47,71,41,52,68,51,57,70,49,79,118

Sequence (179 aa):
MDRITLHGAAALPEVGPLELRAVGHGRPALVMLLIGSPCVGRLVTAPDGFGRLLAVGSCALMAVALVFLLVVHVRLRARGPLVRLDAYGVTVAVGPATPWSDLSGVRRVKGVVVLVPRPGVELPVVPDGVPFSRPARRAAAYTRRYGSPLVLMPQTLDATGPQILAAVQRFGRIPLGAC

pLDDT: mean 78.51, std 14.54, range [36.5, 94.56]

Radius of gyration: 20.89 Å; Cα contacts (8 Å, |Δi|>4): 244; chains: 1; bounding box: 58×36×60 Å